Protein AF-A0A5J4V4V1-F1 (afdb_monomer_lite)

Structure (mmCIF, N/CA/C/O backbone):
data_AF-A0A5J4V4V1-F1
#
_entry.id   AF-A0A5J4V4V1-F1
#
loop_
_atom_site.group_PDB
_atom_site.id
_atom_site.type_symbol
_atom_site.label_atom_id
_atom_site.label_alt_id
_atom_site.label_comp_id
_atom_site.label_asym_id
_atom_site.label_entity_id
_atom_site.label_seq_id
_atom_site.pdbx_PDB_ins_code
_atom_site.Cartn_x
_atom_site.Cartn_y
_atom_site.Cartn_z
_atom_site.occupancy
_atom_site.B_iso_or_equiv
_atom_site.auth_seq_id
_atom_site.auth_comp_id
_atom_site.auth_asym_id
_atom_site.auth_atom_id
_atom_site.pdbx_PDB_model_num
ATOM 1 N N . MET A 1 1 ? -0.866 57.024 70.884 1.00 42.88 1 MET A N 1
ATOM 2 C CA . MET A 1 1 ? -1.379 56.545 69.585 1.00 42.88 1 MET A CA 1
ATOM 3 C C . MET A 1 1 ? -2.823 56.160 69.842 1.00 42.88 1 MET A C 1
ATOM 5 O O . MET A 1 1 ? -3.038 55.296 70.677 1.00 42.88 1 MET A O 1
ATOM 9 N N . SER A 1 2 ? -3.769 56.934 69.317 1.00 44.44 2 SER A N 1
ATOM 10 C CA . SER A 1 2 ? -5.195 56.905 69.673 1.00 44.44 2 SER A CA 1
ATOM 11 C C . SER A 1 2 ? -5.945 55.776 68.961 1.00 44.44 2 SER A C 1
ATOM 13 O O . SER A 1 2 ? -5.773 55.587 67.761 1.00 44.44 2 SER A O 1
ATOM 15 N N . GLU A 1 3 ? -6.781 55.057 69.710 1.00 55.84 3 GLU A N 1
ATOM 16 C CA . GLU A 1 3 ? -7.680 53.978 69.266 1.00 55.84 3 GLU A CA 1
ATOM 17 C C . GLU A 1 3 ? -8.965 54.509 68.598 1.00 55.84 3 GLU A C 1
ATOM 19 O O . GLU A 1 3 ? -10.048 53.977 68.807 1.00 55.84 3 GLU A O 1
ATOM 24 N N . ASP A 1 4 ? -8.855 55.551 67.777 1.00 57.00 4 ASP A N 1
ATOM 25 C CA . ASP A 1 4 ? -9.973 56.104 67.009 1.00 57.00 4 ASP A CA 1
ATOM 26 C C . ASP A 1 4 ? -9.609 56.045 65.521 1.00 57.00 4 ASP A C 1
ATOM 28 O O . ASP A 1 4 ? -8.898 56.922 65.041 1.00 57.00 4 ASP A O 1
ATOM 32 N N . ASP A 1 5 ? -9.996 54.954 64.838 1.00 58.41 5 ASP A N 1
ATOM 33 C CA . ASP A 1 5 ? -10.425 54.926 63.416 1.00 58.41 5 ASP A CA 1
ATOM 34 C C . ASP A 1 5 ? -10.528 53.497 62.823 1.00 58.41 5 ASP A C 1
ATOM 36 O O . ASP A 1 5 ? -10.012 53.186 61.749 1.00 58.41 5 ASP A O 1
ATOM 40 N N . MET A 1 6 ? -11.279 52.595 63.467 1.00 61.50 6 MET A N 1
ATOM 41 C CA . MET A 1 6 ? -11.885 51.457 62.752 1.00 61.50 6 MET A CA 1
ATOM 42 C C . MET A 1 6 ? -13.398 51.638 62.687 1.00 61.50 6 MET A C 1
ATOM 44 O O . MET A 1 6 ? -14.163 51.001 63.410 1.00 61.50 6 MET A O 1
ATOM 48 N N . VAL A 1 7 ? -13.844 52.523 61.794 1.00 60.50 7 VAL A N 1
ATOM 49 C CA . VAL A 1 7 ? -15.266 52.670 61.462 1.00 60.50 7 VAL A CA 1
ATOM 50 C C . VAL A 1 7 ? -15.720 51.423 60.701 1.00 60.50 7 VAL A C 1
ATOM 52 O O . VAL A 1 7 ? -15.661 51.357 59.471 1.00 60.50 7 VAL A O 1
ATOM 55 N N . VAL A 1 8 ? -16.190 50.411 61.431 1.00 65.12 8 VAL A N 1
ATOM 56 C CA . VAL A 1 8 ? -16.920 49.285 60.844 1.00 65.12 8 VAL A CA 1
ATOM 57 C C . VAL A 1 8 ? -18.252 49.827 60.336 1.00 65.12 8 VAL A C 1
ATOM 59 O O . VAL A 1 8 ? -19.165 50.142 61.100 1.00 65.12 8 VAL A O 1
ATOM 62 N N . ARG A 1 9 ? -18.360 49.986 59.016 1.00 64.75 9 ARG A N 1
ATOM 63 C CA . ARG A 1 9 ? -19.602 50.409 58.364 1.00 64.75 9 ARG A CA 1
ATOM 64 C C . ARG A 1 9 ? -20.604 49.256 58.420 1.00 64.75 9 ARG A C 1
ATOM 66 O O . ARG A 1 9 ? -20.666 48.441 57.505 1.00 64.75 9 ARG A O 1
ATOM 73 N N . ASN A 1 10 ? -21.399 49.197 59.486 1.00 71.62 10 ASN A N 1
ATOM 74 C CA . ASN A 1 10 ? -22.541 48.289 59.589 1.00 71.62 10 ASN A CA 1
ATOM 75 C C . ASN A 1 10 ? -23.644 48.729 58.616 1.00 71.62 10 ASN A C 1
ATOM 77 O O . ASN A 1 10 ? -24.539 49.505 58.955 1.00 71.62 10 ASN A O 1
ATOM 81 N N . ILE A 1 11 ? -23.561 48.248 57.378 1.00 71.38 11 ILE A N 1
ATOM 82 C CA . ILE A 1 11 ? -24.596 48.450 56.366 1.00 71.38 11 ILE A CA 1
ATOM 83 C C . ILE A 1 11 ? -25.766 47.522 56.707 1.00 71.38 11 ILE A C 1
ATOM 85 O O . ILE A 1 11 ? -25.590 46.317 56.884 1.00 71.38 11 ILE A O 1
ATOM 89 N N . LYS A 1 12 ? -26.974 48.085 56.822 1.00 76.94 12 LYS A N 1
ATOM 90 C CA . LYS A 1 12 ? -28.189 47.300 57.075 1.00 76.94 12 LYS A CA 1
ATOM 91 C C . LYS A 1 12 ? -28.444 46.337 55.904 1.00 76.94 12 LYS A C 1
ATOM 93 O O . LYS A 1 12 ? -28.254 46.744 54.756 1.00 76.94 12 LYS A O 1
ATOM 98 N N . PRO A 1 13 ? -28.902 45.096 56.158 1.00 76.69 13 PRO A N 1
ATOM 99 C CA . PRO A 1 13 ? -29.228 44.163 55.089 1.00 76.69 13 PRO A CA 1
ATOM 100 C C . PRO A 1 13 ? -30.313 44.764 54.193 1.00 76.69 13 PRO A C 1
ATOM 102 O O . PRO A 1 13 ? -31.353 45.225 54.666 1.00 76.69 13 PRO A O 1
ATOM 105 N N . VAL A 1 14 ? -30.046 44.782 52.889 1.00 76.12 14 VAL A N 1
ATOM 106 C CA . VAL A 1 14 ? -30.963 45.348 51.900 1.00 76.12 14 VAL A CA 1
ATOM 107 C C . VAL A 1 14 ? -32.066 44.324 51.607 1.00 76.12 14 VAL A C 1
ATOM 109 O O . VAL A 1 14 ? -31.736 43.191 51.240 1.00 76.12 14 VAL A O 1
ATOM 112 N N . PRO A 1 15 ? -33.357 44.682 51.742 1.00 79.00 15 PRO A N 1
ATOM 113 C CA . PRO A 1 15 ? -34.462 43.776 51.443 1.00 79.00 15 PRO A CA 1
ATOM 114 C C . PRO A 1 15 ? -34.505 43.412 49.951 1.00 79.00 15 PRO A C 1
ATOM 116 O O . PRO A 1 15 ? -34.091 44.189 49.088 1.00 79.00 15 PRO A O 1
ATOM 119 N N . ARG A 1 16 ? -35.029 42.219 49.643 1.00 68.25 16 ARG A N 1
ATOM 120 C CA . ARG A 1 16 ? -35.009 41.616 48.296 1.00 68.25 16 ARG A CA 1
ATOM 121 C C . ARG A 1 16 ? -35.649 42.501 47.220 1.00 68.25 16 ARG A C 1
ATOM 123 O O . ARG A 1 16 ? -35.157 42.538 46.096 1.00 68.25 16 ARG A O 1
ATOM 130 N N . ASP A 1 17 ? -36.695 43.241 47.571 1.00 75.75 17 ASP A N 1
ATOM 131 C CA . ASP A 1 17 ? -37.392 44.130 46.635 1.00 75.75 17 ASP A CA 1
ATOM 132 C C . ASP A 1 17 ? -36.498 45.287 46.173 1.00 75.75 17 ASP A C 1
ATOM 134 O O . ASP A 1 17 ? -36.503 45.650 44.999 1.00 75.75 17 ASP A O 1
ATOM 138 N N . VAL A 1 18 ? -35.649 45.799 47.069 1.00 75.88 18 VAL A N 1
ATOM 139 C CA . VAL A 1 18 ? -34.688 46.867 46.762 1.00 75.88 18 VAL A CA 1
ATOM 140 C C . VAL A 1 18 ? -33.496 46.312 45.976 1.00 75.88 18 VAL A C 1
ATOM 142 O O . VAL A 1 18 ? -32.998 46.979 45.070 1.00 75.88 18 VAL A O 1
ATOM 145 N N . GLN A 1 19 ? -33.082 45.064 46.227 1.00 68.31 19 GLN A N 1
ATOM 146 C CA . GLN A 1 19 ? -32.004 44.414 45.465 1.00 68.31 19 GLN A CA 1
ATOM 147 C C . GLN A 1 19 ? -32.328 44.271 43.971 1.00 68.31 19 GLN A C 1
ATOM 149 O O . GLN A 1 19 ? -31.433 44.387 43.145 1.00 68.31 19 GLN A O 1
ATOM 154 N N . ARG A 1 20 ? -33.601 44.085 43.598 1.00 70.31 20 ARG A N 1
ATOM 155 C CA . ARG A 1 20 ? -34.020 43.997 42.185 1.00 70.31 20 ARG A CA 1
ATOM 156 C C . ARG A 1 20 ? -33.875 45.311 41.414 1.00 70.31 20 ARG A C 1
ATOM 158 O O . ARG A 1 20 ? -33.906 45.309 40.188 1.00 70.31 20 ARG A O 1
ATOM 165 N N . THR A 1 21 ? -33.724 46.422 42.130 1.00 74.31 21 THR A N 1
ATOM 166 C CA . THR A 1 21 ? -33.546 47.762 41.553 1.00 74.31 21 THR A CA 1
ATOM 167 C C . THR A 1 21 ? -32.082 48.193 41.488 1.00 74.31 21 THR A C 1
ATOM 169 O O . THR A 1 21 ? -31.781 49.258 40.951 1.00 74.31 21 THR A O 1
ATOM 172 N N . THR A 1 22 ? -31.156 47.387 42.022 1.00 79.31 22 THR A N 1
ATOM 173 C CA . THR A 1 22 ? -29.730 47.713 41.980 1.00 79.31 22 THR A CA 1
ATOM 174 C C . THR A 1 22 ? -29.185 47.554 40.568 1.00 79.31 22 THR A C 1
ATOM 176 O O . THR A 1 22 ? -29.621 46.706 39.782 1.00 79.31 22 THR A O 1
ATOM 179 N N . LYS A 1 23 ? -28.185 48.379 40.254 1.00 80.56 23 LYS A N 1
ATOM 180 C CA . LYS A 1 23 ? -27.478 48.337 38.975 1.00 80.56 23 LYS A CA 1
ATOM 181 C C . LYS A 1 23 ? -26.947 46.927 38.686 1.00 80.56 23 LYS A C 1
ATOM 183 O O . LYS A 1 23 ? -27.196 46.407 37.603 1.00 80.56 23 LYS A O 1
ATOM 188 N N . ASP A 1 24 ? -26.349 46.280 39.682 1.00 77.25 24 ASP A N 1
ATOM 189 C CA . ASP A 1 24 ? -25.778 44.934 39.572 1.00 77.25 24 ASP A CA 1
ATOM 190 C C . ASP A 1 24 ? -26.810 43.884 39.130 1.00 77.25 24 ASP A C 1
ATOM 192 O O . ASP A 1 24 ? -26.536 43.075 38.242 1.00 77.25 24 ASP A O 1
ATOM 196 N N . TYR A 1 25 ? -28.028 43.918 39.687 1.00 78.81 25 TYR A N 1
ATOM 197 C CA . TYR A 1 25 ? -29.096 43.001 39.283 1.00 78.81 25 TYR A CA 1
ATOM 198 C C . TYR A 1 25 ? -29.528 43.239 37.829 1.00 78.81 25 TYR A C 1
ATOM 200 O O . TYR A 1 25 ? -29.683 42.292 37.054 1.00 78.81 25 TYR A O 1
ATOM 208 N N . THR A 1 26 ? -29.665 44.508 37.427 1.00 79.38 26 THR A N 1
ATOM 209 C CA . THR A 1 26 ? -30.024 44.853 36.042 1.00 79.38 26 THR A CA 1
ATOM 210 C C . THR A 1 26 ? -28.931 44.491 35.035 1.00 79.38 26 THR A C 1
ATOM 212 O O . THR A 1 26 ? -29.247 44.077 33.921 1.00 79.38 26 THR A O 1
ATOM 215 N N . GLU A 1 27 ? -27.652 44.600 35.403 1.00 79.06 27 GLU A N 1
ATOM 216 C CA . GLU A 1 27 ? -26.533 44.180 34.554 1.00 79.06 27 GLU A CA 1
ATOM 217 C C . GLU A 1 27 ? -26.472 42.657 34.417 1.00 79.06 27 GLU A C 1
ATOM 219 O O . GLU A 1 27 ? -26.318 42.161 33.301 1.00 79.06 27 GLU A O 1
ATOM 224 N N . LYS A 1 28 ? -26.702 41.908 35.505 1.00 79.00 28 LYS A N 1
ATOM 225 C CA . LYS A 1 28 ? -26.788 40.440 35.470 1.00 79.00 28 LYS A CA 1
ATOM 226 C C . LYS A 1 28 ? -27.924 39.959 34.560 1.00 79.00 28 LYS A C 1
ATOM 228 O O . LYS A 1 28 ? -27.694 39.114 33.702 1.00 79.00 28 LYS A O 1
ATOM 233 N N . SER A 1 29 ? -29.111 40.559 34.669 1.00 76.12 29 SER A N 1
ATOM 234 C CA . SER A 1 29 ? -30.252 40.227 33.804 1.00 76.12 29 SER A CA 1
ATOM 235 C C . SER A 1 29 ? -30.003 40.582 32.326 1.00 76.12 29 SER A C 1
ATOM 237 O O . SER A 1 29 ? -30.380 39.823 31.434 1.00 76.12 29 SER A O 1
ATOM 239 N N . ARG A 1 30 ? -29.305 41.692 32.037 1.00 79.62 30 ARG A N 1
ATOM 240 C CA . ARG A 1 30 ? -28.897 42.048 30.662 1.00 79.62 30 ARG A CA 1
ATOM 241 C C . ARG A 1 30 ? -27.861 41.086 30.082 1.00 79.62 30 ARG A C 1
ATOM 243 O O . ARG A 1 30 ? -27.894 40.829 28.882 1.00 79.62 30 ARG A O 1
ATOM 250 N N . LEU A 1 31 ? -26.945 40.579 30.907 1.00 74.94 31 LEU A N 1
ATOM 251 C CA . LEU A 1 31 ? -25.978 39.559 30.496 1.00 74.94 31 LEU A CA 1
ATOM 252 C C . LEU A 1 31 ? -26.663 38.217 30.206 1.00 74.94 31 LEU A C 1
ATOM 254 O O . LEU A 1 31 ? -26.304 37.576 29.224 1.00 74.94 31 LEU A O 1
ATOM 258 N N . GLU A 1 32 ? -27.667 37.830 31.001 1.00 70.81 32 GLU A N 1
ATOM 259 C CA . GLU A 1 32 ? -28.481 36.625 30.767 1.00 70.81 32 GLU A CA 1
ATOM 260 C C . GLU A 1 32 ? -29.304 36.710 29.471 1.00 70.81 32 GLU A C 1
ATOM 262 O O . GLU A 1 32 ? -29.409 35.729 28.747 1.00 70.81 32 GLU A O 1
ATOM 267 N N . GLY A 1 33 ? -29.854 37.882 29.137 1.00 71.19 33 GLY A N 1
ATOM 268 C CA . GLY A 1 33 ? -30.646 38.087 27.916 1.00 71.19 33 GLY A CA 1
ATOM 269 C C . GLY A 1 33 ? -29.839 38.336 26.635 1.00 71.19 33 GLY A C 1
ATOM 270 O O . GLY A 1 33 ? -30.424 38.684 25.608 1.00 71.19 33 GLY A O 1
ATOM 271 N N . ARG A 1 34 ? -28.504 38.231 26.667 1.00 75.81 34 ARG A N 1
ATOM 272 C CA . ARG A 1 34 ? -27.641 38.574 25.528 1.00 75.81 34 ARG A CA 1
ATOM 273 C C . ARG A 1 34 ? -27.585 37.426 24.512 1.00 75.81 34 ARG A C 1
ATOM 275 O O . ARG A 1 34 ? -26.952 36.409 24.755 1.00 75.81 34 ARG A O 1
ATOM 282 N N . VAL A 1 35 ? -28.185 37.629 23.339 1.00 68.81 35 VAL A N 1
ATOM 283 C CA . VAL A 1 35 ? -28.330 36.598 22.287 1.00 68.81 35 VAL A CA 1
ATOM 284 C C . VAL A 1 35 ? -27.078 36.447 21.396 1.00 68.81 35 VAL A C 1
ATOM 286 O O . VAL A 1 35 ? -26.917 35.447 20.707 1.00 68.81 35 VAL A O 1
ATOM 289 N N . GLU A 1 36 ? -26.154 37.414 21.415 1.00 64.50 36 GLU A N 1
ATOM 290 C CA . GLU A 1 36 ? -25.159 37.599 20.338 1.00 64.50 36 GLU A CA 1
ATOM 291 C C . GLU A 1 36 ? -23.728 37.091 20.636 1.00 64.50 36 GLU A C 1
ATOM 293 O O . GLU A 1 36 ? -22.789 37.462 19.936 1.00 64.50 36 GLU A O 1
ATOM 298 N N . SER A 1 37 ? -23.519 36.239 21.648 1.00 57.94 37 SER A N 1
ATOM 299 C CA . SER A 1 37 ? -22.186 35.692 21.972 1.00 57.94 37 SER A CA 1
ATOM 300 C C . SER A 1 37 ? -22.156 34.162 21.983 1.00 57.94 37 SER A C 1
ATOM 302 O O . SER A 1 37 ? -23.026 33.518 22.556 1.00 57.94 37 SER A O 1
ATOM 304 N N . TYR A 1 38 ? -21.084 33.586 21.425 1.00 55.53 38 TYR A N 1
ATOM 305 C CA . TYR A 1 38 ? -20.842 32.136 21.299 1.00 55.53 38 TYR A CA 1
ATOM 306 C C . TYR A 1 38 ? -20.731 31.388 22.646 1.00 55.53 38 TYR A C 1
ATOM 308 O O . TYR A 1 38 ? -20.816 30.164 22.689 1.00 55.53 38 TYR A O 1
ATOM 316 N N . TYR A 1 39 ? -20.547 32.116 23.753 1.00 57.31 39 TYR A N 1
ATOM 317 C CA . TYR A 1 39 ? -20.444 31.561 25.101 1.00 57.31 39 TYR A CA 1
ATOM 318 C C . TYR A 1 39 ? -21.511 32.171 26.006 1.00 57.31 39 TYR A C 1
ATOM 320 O O . TYR A 1 39 ? -21.354 33.284 26.512 1.00 57.31 39 TYR A O 1
ATOM 328 N N . HIS A 1 40 ? -22.580 31.415 26.239 1.00 59.25 40 HIS A N 1
ATOM 329 C CA . HIS A 1 40 ? -23.486 31.671 27.348 1.00 59.25 40 HIS A CA 1
ATOM 330 C C . HIS A 1 40 ? -22.776 31.189 28.617 1.00 59.25 40 HIS A C 1
ATOM 332 O O . HIS A 1 40 ? -22.625 29.989 28.831 1.00 59.25 40 HIS A O 1
ATOM 338 N N . GLN A 1 41 ? -22.270 32.109 29.437 1.00 58.16 41 GLN A N 1
ATOM 339 C CA . GLN A 1 41 ? -21.822 31.752 30.783 1.00 58.16 41 GLN A CA 1
ATOM 340 C C . GLN A 1 41 ? -23.101 31.496 31.588 1.00 58.16 41 GLN A C 1
ATOM 342 O O . GLN A 1 41 ? -23.880 32.444 31.744 1.00 58.16 41 GLN A O 1
ATOM 347 N N . PRO A 1 42 ? -23.398 30.264 32.044 1.00 58.91 42 PRO A N 1
ATOM 348 C CA . PRO A 1 42 ? -24.473 30.093 33.004 1.00 58.91 42 PRO A CA 1
ATOM 349 C C . PRO A 1 42 ? -24.080 30.924 34.221 1.00 58.91 42 PRO A C 1
ATOM 351 O O . PRO A 1 42 ? -22.972 30.784 34.747 1.00 58.91 42 PRO A O 1
ATOM 354 N N . THR A 1 43 ? -24.948 31.848 34.630 1.00 59.78 43 THR A N 1
ATOM 355 C CA . THR A 1 43 ? -24.796 32.509 35.919 1.00 59.78 43 THR A CA 1
ATOM 356 C C . THR A 1 43 ? -24.661 31.391 36.938 1.00 59.78 43 THR A C 1
ATOM 358 O O . THR A 1 43 ? -25.536 30.533 37.002 1.00 59.78 43 THR A O 1
ATOM 361 N N . VAL A 1 44 ? -23.500 31.325 37.609 1.00 57.22 44 VAL A N 1
ATOM 362 C CA . VAL A 1 44 ? -23.138 30.233 38.524 1.00 57.22 44 VAL A CA 1
ATOM 363 C C . VAL A 1 44 ? -24.367 29.937 39.365 1.00 57.22 44 VAL A C 1
ATOM 365 O O . VAL A 1 44 ? -24.815 30.813 40.108 1.00 57.22 44 VAL A O 1
ATOM 368 N N . ALA A 1 45 ? -24.964 28.764 39.132 1.00 55.72 45 ALA A N 1
ATOM 369 C CA . ALA A 1 45 ? -26.159 28.344 39.836 1.00 55.72 45 ALA A CA 1
ATOM 370 C C . ALA A 1 45 ? -25.873 28.505 41.328 1.00 55.72 45 ALA A C 1
ATOM 372 O O . ALA A 1 45 ? -24.774 28.161 41.778 1.00 55.72 45 ALA A O 1
ATOM 373 N N . ASP A 1 46 ? -26.819 29.077 42.069 1.00 57.88 46 ASP A N 1
ATOM 374 C CA . ASP A 1 46 ? -26.741 29.136 43.523 1.00 57.88 46 ASP A CA 1
ATOM 375 C C . ASP A 1 46 ? -26.309 27.751 44.021 1.00 57.88 46 ASP A C 1
ATOM 377 O O . ASP A 1 46 ? -27.044 26.781 43.870 1.00 57.88 46 ASP A O 1
ATOM 381 N N . ILE A 1 47 ? -25.108 27.639 44.601 1.00 60.59 47 ILE A N 1
ATOM 382 C CA . ILE A 1 47 ? -24.550 26.353 45.073 1.00 60.59 47 ILE A CA 1
ATOM 383 C C . ILE A 1 47 ? -25.515 25.687 46.076 1.00 60.59 47 ILE A C 1
ATOM 385 O O . ILE A 1 47 ? -25.509 24.475 46.272 1.00 60.59 47 ILE A O 1
ATOM 389 N N . ILE A 1 48 ? -26.368 26.505 46.694 1.00 63.72 48 ILE A N 1
ATOM 390 C CA . ILE A 1 48 ? -27.376 26.136 47.679 1.00 63.72 48 ILE A CA 1
ATOM 391 C C . ILE A 1 48 ? -28.638 25.543 47.028 1.00 63.72 48 ILE A C 1
ATOM 393 O O . ILE A 1 48 ? -29.276 24.687 47.637 1.00 63.72 48 ILE A O 1
ATOM 397 N N . THR A 1 49 ? -29.013 25.953 45.811 1.00 64.62 49 THR A N 1
ATOM 398 C CA . THR A 1 49 ? -30.195 25.416 45.118 1.00 64.62 49 THR A CA 1
ATOM 399 C C . THR A 1 49 ? -29.780 24.721 43.826 1.00 64.62 49 THR A C 1
ATOM 401 O O . THR A 1 49 ? -29.441 25.406 42.859 1.00 64.62 49 THR A O 1
ATOM 404 N N . PRO A 1 50 ? -29.809 23.374 43.781 1.00 65.25 50 PRO A N 1
ATOM 405 C CA . PRO A 1 50 ? -29.464 22.642 42.573 1.00 65.25 50 PRO A CA 1
ATOM 406 C C . PRO A 1 50 ? -30.383 23.063 41.426 1.00 65.25 50 PRO A C 1
ATOM 408 O O . PRO A 1 50 ? -31.577 23.288 41.627 1.00 65.25 50 PRO A O 1
ATOM 411 N N . ASP A 1 51 ? -29.810 23.163 40.227 1.00 66.12 51 ASP A N 1
ATOM 412 C CA . ASP A 1 51 ? -30.547 23.482 39.006 1.00 66.12 51 ASP A CA 1
ATOM 413 C C . ASP A 1 51 ? -31.771 22.550 38.883 1.00 66.12 51 ASP A C 1
ATOM 415 O O . ASP A 1 51 ? -31.599 21.328 38.925 1.00 66.12 51 ASP A O 1
ATOM 419 N N . PRO A 1 52 ? -33.003 23.075 38.739 1.00 64.19 52 PRO A N 1
ATOM 420 C CA . PRO A 1 52 ? -34.201 22.254 38.550 1.00 64.19 52 PRO A CA 1
ATOM 421 C C . PRO A 1 52 ? -34.132 21.373 37.292 1.00 64.19 52 PRO A C 1
ATOM 423 O O . PRO A 1 52 ? -34.834 20.365 37.199 1.00 64.19 52 PRO A O 1
ATOM 426 N N . SER A 1 53 ? -33.262 21.710 36.336 1.00 65.56 53 SER A N 1
ATOM 427 C CA . SER A 1 53 ? -32.962 20.886 35.159 1.00 65.56 53 SER A CA 1
ATOM 428 C C . SER A 1 53 ? -32.125 19.654 35.511 1.00 65.56 53 SER A C 1
ATOM 430 O O . SER A 1 53 ? -32.150 18.651 34.790 1.00 65.56 53 SER A O 1
ATOM 432 N N . ASN A 1 54 ? -31.407 19.692 36.637 1.00 65.69 54 ASN A N 1
ATOM 433 C CA . ASN A 1 54 ? -30.635 18.579 37.159 1.00 65.69 54 ASN A CA 1
ATOM 434 C C . ASN A 1 54 ? -31.566 17.596 37.882 1.00 65.69 54 ASN A C 1
ATOM 436 O O . ASN A 1 54 ? -31.629 17.517 39.110 1.00 65.69 54 ASN A O 1
ATOM 440 N N . LYS A 1 55 ? -32.303 16.825 37.073 1.00 64.81 55 LYS A N 1
ATOM 4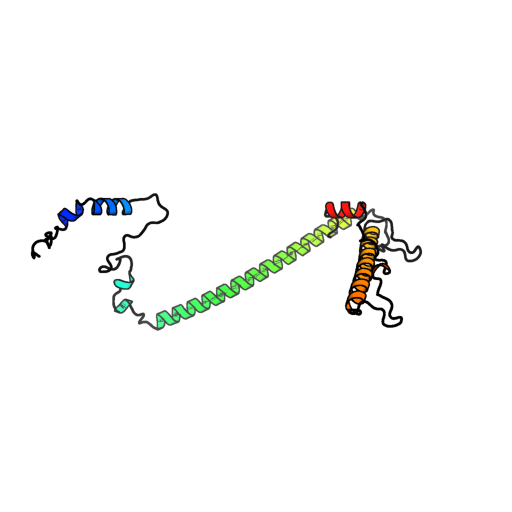41 C CA . LYS A 1 55 ? -33.297 15.828 37.505 1.00 64.81 55 LYS A CA 1
ATOM 442 C C . LYS A 1 55 ? -32.757 14.851 38.551 1.00 64.81 55 LYS A C 1
ATOM 444 O O . LYS A 1 55 ? -33.531 14.341 39.349 1.00 64.81 55 LYS A O 1
ATOM 449 N N . LEU A 1 56 ? -31.441 14.630 38.582 1.00 67.25 56 LEU A N 1
ATOM 450 C CA . LEU A 1 56 ? -30.786 13.732 39.530 1.00 67.25 56 LEU A CA 1
ATOM 451 C C . LEU A 1 56 ? -30.950 14.169 40.994 1.00 67.25 56 LEU A C 1
ATOM 453 O O . LEU A 1 56 ? -31.049 13.312 41.866 1.00 67.25 56 LEU A O 1
ATOM 457 N N . ALA A 1 57 ? -31.014 15.477 41.266 1.00 71.75 57 ALA A N 1
ATOM 458 C CA . ALA A 1 57 ? -31.177 16.010 42.621 1.00 71.75 57 ALA A CA 1
ATOM 459 C C . ALA A 1 57 ? -32.627 15.926 43.142 1.00 71.75 57 ALA A C 1
ATOM 461 O O . ALA A 1 57 ? -32.848 16.024 44.347 1.00 71.75 57 ALA A O 1
ATOM 462 N N . PHE A 1 58 ? -33.602 15.733 42.246 1.00 75.12 58 PHE A N 1
ATOM 463 C CA . PHE A 1 58 ? -35.040 15.716 42.550 1.00 75.12 58 PHE A CA 1
ATOM 464 C C . PHE A 1 58 ? -35.692 14.337 42.345 1.00 75.12 58 PHE A C 1
ATOM 466 O O . PHE A 1 58 ? -36.917 14.219 42.415 1.00 75.12 58 PHE A O 1
ATOM 473 N N . LEU A 1 59 ? -34.899 13.291 42.087 1.00 79.12 59 LEU A N 1
ATOM 474 C CA . LEU A 1 59 ? -35.392 11.915 41.997 1.00 79.12 59 LEU A CA 1
ATOM 475 C C . LEU A 1 59 ? -35.900 11.439 43.359 1.00 79.12 59 LEU A C 1
ATOM 477 O O . LEU A 1 59 ? -35.280 11.677 44.396 1.00 79.12 59 LEU A O 1
ATOM 481 N N . LYS A 1 60 ? -37.017 10.710 43.353 1.00 82.06 60 LYS A N 1
ATOM 482 C CA . LYS A 1 60 ? -37.483 10.009 44.553 1.00 82.06 60 LYS A CA 1
ATOM 483 C C . LYS A 1 60 ? -36.514 8.879 44.894 1.00 82.06 60 LYS A C 1
ATOM 485 O O . LYS A 1 60 ? -35.947 8.256 44.002 1.00 82.06 60 LYS A O 1
ATOM 490 N N . GLU A 1 61 ? -36.395 8.542 46.176 1.00 77.81 61 GLU A N 1
ATOM 491 C CA . GLU A 1 61 ? -35.505 7.461 46.635 1.00 77.81 61 GLU A CA 1
ATOM 492 C C . GLU A 1 61 ? -35.813 6.111 45.950 1.00 77.81 61 GLU A C 1
ATOM 494 O O . GLU A 1 61 ? -34.904 5.350 45.637 1.00 77.81 61 GLU A O 1
ATOM 499 N N . SER A 1 62 ? -37.081 5.851 45.609 1.00 80.31 62 SER A N 1
ATOM 500 C CA . SER A 1 62 ? -37.511 4.662 44.853 1.00 80.31 62 SER A CA 1
ATOM 501 C C . SER A 1 62 ? -37.078 4.647 43.383 1.00 80.31 62 SER A C 1
ATOM 503 O O . SER A 1 62 ? -37.037 3.589 42.770 1.00 80.31 62 SER A O 1
ATOM 505 N N . GLU A 1 63 ? -36.813 5.816 42.802 1.00 78.25 63 GLU A N 1
ATOM 506 C CA . GLU A 1 63 ? -36.377 5.986 41.408 1.00 78.25 63 GLU A CA 1
ATOM 507 C C . GLU A 1 63 ? -34.852 6.120 41.313 1.00 78.25 63 GLU A C 1
ATOM 509 O O . GLU A 1 63 ? -34.273 6.004 40.234 1.00 78.25 63 GLU A O 1
ATOM 514 N N . ARG A 1 64 ? -34.196 6.355 42.454 1.00 76.50 64 ARG A N 1
ATOM 515 C CA . ARG A 1 64 ? -32.747 6.497 42.576 1.00 76.50 64 ARG A CA 1
ATOM 516 C C . ARG A 1 64 ? -32.012 5.187 42.312 1.00 76.50 64 ARG A C 1
ATOM 518 O O . ARG A 1 64 ? -30.911 5.204 41.765 1.00 76.50 64 ARG A O 1
ATOM 525 N N . PHE A 1 65 ? -32.631 4.067 42.679 1.00 78.56 65 PHE A N 1
ATOM 526 C CA . PHE A 1 65 ? -32.099 2.728 42.463 1.00 78.56 65 PHE A CA 1
ATOM 527 C C . PHE A 1 65 ? -33.050 1.925 41.586 1.00 78.56 65 PHE A C 1
ATOM 529 O O . PHE A 1 65 ? -34.250 1.855 41.844 1.00 78.56 65 PHE A O 1
ATOM 536 N N . ARG A 1 66 ? -32.504 1.272 40.560 1.00 71.81 66 ARG A N 1
ATOM 537 C CA . ARG A 1 66 ? -33.247 0.269 39.803 1.00 71.81 66 ARG A CA 1
ATOM 538 C C . ARG A 1 66 ? -33.390 -0.972 40.677 1.00 71.81 66 ARG A C 1
ATOM 540 O O . ARG A 1 66 ? -32.427 -1.681 40.935 1.00 71.81 66 ARG A O 1
ATOM 547 N N . THR A 1 67 ? -34.595 -1.193 41.181 1.00 81.44 67 THR A N 1
ATOM 548 C CA . THR A 1 67 ? -34.911 -2.325 42.063 1.00 81.44 67 THR A CA 1
ATOM 549 C C . THR A 1 67 ? -35.365 -3.564 41.290 1.00 81.44 67 THR A C 1
ATOM 551 O O . THR A 1 67 ? -35.304 -4.671 41.820 1.00 81.44 67 THR A O 1
ATOM 554 N N . ASP A 1 68 ? -35.782 -3.402 40.029 1.00 86.31 68 ASP A N 1
ATOM 555 C CA . ASP A 1 68 ? -36.214 -4.503 39.170 1.00 86.31 68 ASP A CA 1
ATOM 556 C C . ASP A 1 68 ? -35.039 -5.119 38.396 1.00 86.31 68 ASP A C 1
ATOM 558 O O . ASP A 1 68 ? -34.678 -4.681 37.299 1.00 86.31 68 ASP A O 1
ATOM 562 N N . PHE A 1 69 ? -34.482 -6.193 38.952 1.00 87.62 69 PHE A N 1
ATOM 563 C CA . PHE A 1 69 ? -33.420 -6.983 38.327 1.00 87.62 69 PHE A CA 1
ATOM 564 C C . PHE A 1 69 ? -33.818 -7.554 36.953 1.00 87.62 69 PHE A C 1
ATOM 566 O O . PHE A 1 69 ? -32.974 -7.682 36.062 1.00 87.62 69 PHE A O 1
ATOM 573 N N . ALA A 1 70 ? -35.098 -7.884 36.742 1.00 90.81 70 ALA A N 1
ATOM 574 C CA . ALA A 1 70 ? -35.553 -8.453 35.476 1.00 90.81 70 ALA A CA 1
ATOM 575 C C . ALA A 1 70 ? -35.487 -7.422 34.340 1.00 90.81 70 ALA A C 1
ATOM 577 O O . ALA A 1 70 ? -35.128 -7.767 33.208 1.00 90.81 70 ALA A O 1
ATOM 578 N N . SER A 1 71 ? -35.784 -6.155 34.646 1.00 88.62 71 SER A N 1
ATOM 579 C CA . SER A 1 71 ? -35.680 -5.050 33.690 1.00 88.62 71 SER A CA 1
ATOM 580 C C . SER A 1 71 ? -34.235 -4.824 33.233 1.00 88.62 71 SER A C 1
ATOM 582 O O . SER A 1 71 ? -33.977 -4.749 32.030 1.00 88.62 71 SER A O 1
ATOM 584 N N . GLU A 1 72 ? -33.280 -4.829 34.168 1.00 89.56 72 GLU A N 1
ATOM 585 C CA . GLU A 1 72 ? -31.859 -4.663 33.859 1.00 89.56 72 GLU A CA 1
ATOM 586 C C . GLU A 1 72 ? -31.317 -5.836 33.048 1.00 89.56 72 GLU A C 1
ATOM 588 O O . GLU A 1 72 ? -30.632 -5.636 32.045 1.00 89.56 72 GLU A O 1
ATOM 593 N N . TYR A 1 73 ? -31.664 -7.067 33.430 1.00 93.19 73 TYR A N 1
ATOM 594 C CA . TYR A 1 73 ? -31.239 -8.253 32.693 1.00 93.19 73 TYR A CA 1
ATOM 595 C C . TYR A 1 73 ? -31.759 -8.240 31.248 1.00 93.19 73 TYR A C 1
ATOM 597 O O . TYR A 1 73 ? -31.029 -8.565 30.306 1.00 93.19 73 TYR A O 1
ATOM 605 N N . LYS A 1 74 ? -33.016 -7.822 31.048 1.00 95.44 74 LYS A N 1
ATOM 606 C CA . LYS A 1 74 ? -33.607 -7.674 29.714 1.00 95.44 74 LYS A CA 1
ATOM 607 C C . LYS A 1 74 ? -32.876 -6.616 28.889 1.00 95.44 74 LYS A C 1
ATOM 609 O O . LYS A 1 74 ? -32.569 -6.885 27.727 1.00 95.44 74 LYS A O 1
ATOM 614 N N . GLU A 1 75 ? -32.583 -5.456 29.471 1.00 94.56 75 GLU A N 1
ATOM 615 C CA . GLU A 1 75 ? -31.848 -4.377 28.802 1.00 94.56 75 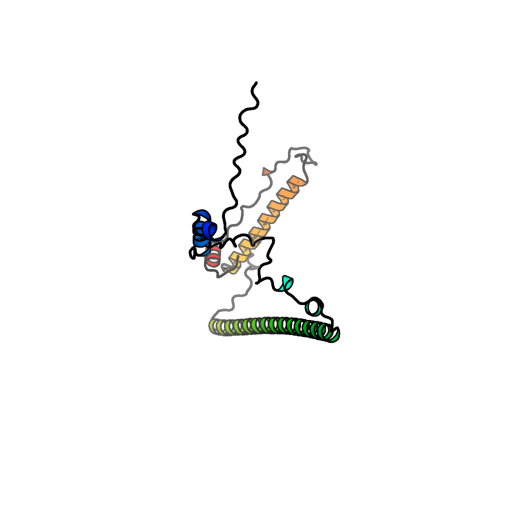GLU A CA 1
ATOM 616 C C . GLU A 1 75 ? -30.435 -4.828 28.418 1.00 94.56 75 GLU A C 1
ATOM 618 O O . GLU A 1 75 ? -30.031 -4.682 27.267 1.00 94.56 75 GLU A O 1
ATOM 623 N N . GLN A 1 76 ? -29.718 -5.499 29.324 1.00 95.12 76 GLN A N 1
ATOM 624 C CA . GLN A 1 76 ? -28.405 -6.075 29.028 1.00 95.12 76 GLN A CA 1
ATOM 625 C C . GLN A 1 76 ? -28.466 -7.064 27.858 1.00 95.12 76 GLN A C 1
ATOM 627 O O . GLN A 1 76 ? -27.640 -7.004 26.946 1.00 95.12 76 GLN A O 1
ATOM 632 N N . LYS A 1 77 ? -29.466 -7.955 27.834 1.00 97.06 77 LYS A N 1
ATOM 633 C CA . LYS A 1 77 ? -29.665 -8.908 26.730 1.00 97.06 77 LYS A CA 1
ATOM 634 C C . LYS A 1 77 ? -30.068 -8.244 25.419 1.00 97.06 77 LYS A C 1
ATOM 636 O O . LYS A 1 77 ? -29.776 -8.781 24.350 1.00 97.06 77 LYS A O 1
ATOM 641 N N . GLN A 1 78 ? -30.770 -7.120 25.479 1.00 96.81 78 GLN A N 1
ATOM 642 C CA . GLN A 1 78 ? -31.121 -6.340 24.301 1.00 96.81 78 GLN A CA 1
ATOM 643 C C . GLN A 1 78 ? -29.892 -5.620 23.742 1.00 96.81 78 GLN A C 1
ATOM 645 O O . GLN A 1 78 ? -29.635 -5.729 22.548 1.00 96.81 78 GLN A O 1
ATOM 650 N N . ASN A 1 79 ? -29.083 -5.003 24.603 1.00 96.50 79 ASN A N 1
ATOM 651 C CA . ASN A 1 79 ? -27.840 -4.337 24.217 1.00 96.50 79 ASN A CA 1
ATOM 652 C C . ASN A 1 79 ? -26.835 -5.329 23.610 1.00 96.50 79 ASN A C 1
ATOM 654 O O . ASN A 1 79 ? -26.237 -5.041 22.579 1.00 96.50 79 ASN A O 1
ATOM 658 N N . GLN A 1 80 ? -26.709 -6.532 24.188 1.00 97.12 80 GLN A N 1
ATOM 659 C CA . GLN A 1 80 ? -25.886 -7.609 23.618 1.00 97.12 80 GLN A CA 1
ATOM 660 C C . GLN A 1 80 ? -26.342 -7.986 22.203 1.00 97.12 80 GLN A C 1
ATOM 662 O O . GLN A 1 80 ? -25.524 -8.048 21.290 1.00 97.12 80 GLN A O 1
ATOM 667 N N . ARG A 1 81 ? -27.652 -8.183 21.996 1.00 97.31 81 ARG A N 1
ATOM 668 C CA . ARG A 1 81 ? -28.202 -8.501 20.668 1.00 97.31 81 ARG A CA 1
ATOM 669 C C . ARG A 1 81 ? -27.989 -7.377 19.659 1.00 97.31 81 ARG A C 1
ATOM 671 O O . ARG A 1 81 ? -27.595 -7.656 18.533 1.00 97.31 81 ARG A O 1
ATOM 678 N N . GLN A 1 82 ? -28.209 -6.129 20.062 1.00 97.06 82 GLN A N 1
ATOM 679 C CA . GLN A 1 82 ? -27.998 -4.971 19.192 1.00 97.06 82 GLN A CA 1
ATOM 680 C C . GLN A 1 82 ? -26.534 -4.837 18.772 1.00 97.06 82 GLN A C 1
ATOM 682 O O . GLN A 1 82 ? -26.258 -4.565 17.606 1.00 97.06 82 GLN A O 1
ATOM 687 N N . GLU A 1 83 ? -25.593 -5.074 19.687 1.00 97.31 83 GLU A N 1
ATOM 688 C CA . GLU A 1 83 ? -24.170 -5.040 19.354 1.00 97.31 83 GLU A CA 1
ATOM 689 C C . GLU A 1 83 ? -23.791 -6.173 18.391 1.00 97.31 83 GLU A C 1
ATOM 691 O O . GLU A 1 83 ? -23.101 -5.947 17.397 1.00 97.31 83 GLU A O 1
ATOM 696 N N . GLU A 1 84 ? -24.299 -7.387 18.615 1.00 97.38 84 GLU A N 1
ATOM 697 C CA . GLU A 1 84 ? -24.097 -8.502 17.686 1.00 97.38 84 GLU A CA 1
ATOM 698 C C . GLU A 1 84 ? -24.669 -8.212 16.290 1.00 97.38 84 GLU A C 1
ATOM 700 O O . GLU A 1 84 ? -24.011 -8.491 15.283 1.00 97.38 84 GLU A O 1
ATOM 705 N N . GLU A 1 85 ? -25.875 -7.645 16.210 1.00 97.44 85 GLU A N 1
ATOM 706 C CA . GLU A 1 85 ? -26.515 -7.248 14.952 1.00 97.44 85 GLU A CA 1
ATOM 707 C C . GLU A 1 85 ? -25.710 -6.166 14.231 1.00 97.44 85 GLU A C 1
ATOM 709 O O . GLU A 1 85 ? -25.418 -6.309 13.041 1.00 97.44 85 GLU A O 1
ATOM 714 N N . ARG A 1 86 ? -25.262 -5.138 14.956 1.00 96.94 86 ARG A N 1
ATOM 715 C CA . ARG A 1 86 ? -24.404 -4.072 14.430 1.00 96.94 86 ARG A CA 1
ATOM 716 C C . ARG A 1 86 ? -23.100 -4.635 13.866 1.00 96.94 86 ARG A C 1
ATOM 718 O O . ARG A 1 86 ? -22.704 -4.288 12.753 1.00 96.94 86 ARG A O 1
ATOM 725 N N . ILE A 1 87 ? -22.439 -5.544 14.585 1.00 97.56 87 ILE A N 1
ATOM 726 C CA . ILE A 1 87 ? -21.210 -6.195 14.107 1.00 97.56 87 ILE A CA 1
ATOM 727 C C . ILE A 1 87 ? -21.481 -7.009 12.834 1.00 97.56 87 ILE A C 1
ATOM 729 O O . ILE A 1 87 ? -20.664 -6.986 11.907 1.00 97.56 87 ILE A O 1
ATOM 733 N N . ARG A 1 88 ? -22.605 -7.735 12.762 1.00 97.50 88 ARG A N 1
ATOM 734 C CA . ARG A 1 88 ? -22.988 -8.495 11.559 1.00 97.50 88 ARG A CA 1
ATOM 735 C C . ARG A 1 88 ? -23.242 -7.575 10.366 1.00 97.50 88 ARG A C 1
ATOM 737 O O . ARG A 1 88 ? -22.726 -7.865 9.290 1.00 97.50 88 ARG A O 1
ATOM 744 N N . GLN A 1 89 ? -23.960 -6.470 10.561 1.00 96.81 89 GLN A N 1
ATOM 745 C CA . GLN A 1 89 ? -24.230 -5.481 9.512 1.00 96.81 89 GLN A CA 1
ATOM 746 C C . GLN A 1 89 ? -22.932 -4.889 8.958 1.00 96.81 89 GLN A C 1
ATOM 748 O O . GLN A 1 89 ? -22.696 -4.967 7.757 1.00 96.81 89 GLN A O 1
ATOM 753 N N . ILE A 1 90 ? -22.020 -4.446 9.829 1.00 97.75 90 ILE A N 1
ATOM 754 C CA . ILE A 1 90 ? -20.715 -3.906 9.414 1.00 97.75 90 ILE A CA 1
ATOM 755 C C . ILE A 1 90 ? -19.912 -4.935 8.602 1.00 97.75 90 ILE A C 1
ATOM 757 O O . ILE A 1 90 ? -19.232 -4.589 7.634 1.00 97.75 90 ILE A O 1
ATOM 761 N N . LYS A 1 91 ? -19.944 -6.217 8.990 1.00 97.44 91 LYS A N 1
ATOM 762 C CA . LYS A 1 91 ? -19.251 -7.279 8.242 1.00 97.44 91 LYS A CA 1
ATOM 763 C C . LYS A 1 91 ? -19.860 -7.489 6.856 1.00 97.44 91 LYS A C 1
ATOM 765 O O . LYS A 1 91 ? -19.099 -7.654 5.903 1.00 97.44 91 LYS A O 1
ATOM 770 N N . LEU A 1 92 ? -21.188 -7.476 6.766 1.00 97.81 92 LEU A N 1
ATOM 771 C CA . LEU A 1 92 ? -21.928 -7.639 5.519 1.00 97.81 92 LEU A CA 1
ATOM 772 C C . LEU A 1 92 ? -21.658 -6.472 4.561 1.00 97.81 92 LEU A C 1
ATOM 774 O O . LEU A 1 92 ? -21.263 -6.708 3.425 1.00 97.81 92 LEU A O 1
ATOM 778 N N . GLU A 1 93 ? -21.761 -5.231 5.038 1.00 97.31 93 GLU A N 1
ATOM 779 C CA . GLU A 1 93 ? -21.455 -4.023 4.258 1.00 97.31 93 GLU A CA 1
ATOM 780 C C . GLU A 1 93 ? -20.030 -4.071 3.701 1.00 97.31 93 GLU A C 1
ATOM 782 O O . GLU A 1 93 ? -19.817 -3.953 2.499 1.00 97.31 93 GLU A O 1
ATOM 787 N N . ARG A 1 94 ? -19.041 -4.393 4.545 1.00 96.31 94 ARG A N 1
ATOM 788 C CA . ARG A 1 94 ? -17.644 -4.541 4.103 1.00 96.31 94 ARG A CA 1
ATOM 789 C C . ARG A 1 94 ? -17.443 -5.654 3.082 1.00 96.31 94 ARG A C 1
ATOM 791 O O . ARG A 1 94 ? -16.449 -5.637 2.356 1.00 96.31 94 ARG A O 1
ATOM 798 N N . GLN A 1 95 ? -18.261 -6.701 3.108 1.00 96.94 95 GLN A N 1
ATOM 799 C CA . GLN A 1 95 ? -18.190 -7.774 2.121 1.00 96.94 95 GLN A CA 1
ATOM 800 C C . GLN A 1 95 ? -18.777 -7.306 0.790 1.00 96.94 95 GLN A C 1
ATOM 802 O O . GLN A 1 95 ? -18.100 -7.439 -0.225 1.00 96.94 95 GLN A O 1
ATOM 807 N N . ILE A 1 96 ? -19.959 -6.689 0.825 1.00 97.81 96 ILE A N 1
ATOM 808 C CA . ILE A 1 96 ? -20.628 -6.112 -0.345 1.00 97.81 96 ILE A CA 1
ATOM 809 C C . ILE A 1 96 ? -19.726 -5.071 -1.015 1.00 97.81 96 ILE A C 1
ATOM 811 O O . ILE A 1 96 ? -19.504 -5.141 -2.217 1.00 97.81 96 ILE A O 1
ATOM 815 N N . ASP A 1 97 ? -19.108 -4.174 -0.247 1.00 97.69 97 ASP A N 1
ATOM 816 C CA . ASP A 1 97 ? -18.196 -3.158 -0.783 1.00 97.69 97 ASP A CA 1
ATOM 817 C C . ASP A 1 97 ? -16.978 -3.765 -1.488 1.00 97.69 97 ASP A C 1
ATOM 819 O O . ASP A 1 97 ? -16.509 -3.249 -2.502 1.00 97.69 97 ASP A O 1
ATOM 823 N N . ARG A 1 98 ? -16.426 -4.853 -0.939 1.00 96.56 98 ARG A N 1
ATOM 824 C CA . ARG A 1 98 ? -15.287 -5.557 -1.546 1.00 96.56 98 ARG A CA 1
ATOM 825 C C . ARG A 1 98 ? -15.693 -6.255 -2.834 1.00 96.56 98 ARG A C 1
ATOM 827 O O . ARG A 1 98 ? -14.937 -6.214 -3.800 1.00 96.56 98 ARG A O 1
ATOM 834 N N . GLU A 1 99 ? -16.860 -6.881 -2.836 1.00 96.75 99 GLU A N 1
ATOM 835 C CA . GLU A 1 99 ? -17.396 -7.572 -3.999 1.00 96.75 99 GLU A CA 1
ATOM 836 C C . GLU A 1 99 ? -17.760 -6.588 -5.116 1.00 96.75 99 GLU A C 1
ATOM 838 O O . GLU A 1 99 ? -17.324 -6.775 -6.247 1.00 96.75 99 GLU A O 1
ATOM 843 N N . ASN A 1 100 ? -18.434 -5.481 -4.797 1.00 97.12 100 ASN A N 1
ATOM 844 C CA . ASN A 1 100 ? -18.746 -4.422 -5.758 1.00 97.12 100 ASN A CA 1
ATOM 845 C C . ASN A 1 100 ? -17.476 -3.853 -6.398 1.00 97.12 100 ASN A C 1
ATOM 847 O O . ASN A 1 100 ? -17.387 -3.791 -7.620 1.00 97.12 100 ASN A O 1
ATOM 851 N N . LYS A 1 101 ? -16.451 -3.532 -5.596 1.00 97.12 101 LYS A N 1
ATOM 852 C CA . LYS A 1 101 ? -15.150 -3.077 -6.119 1.00 97.12 101 LYS A CA 1
ATOM 853 C C . LYS A 1 101 ? -14.494 -4.111 -7.026 1.00 97.12 101 LYS A C 1
ATOM 855 O O . LYS A 1 101 ? -13.924 -3.760 -8.053 1.00 97.12 101 LYS A O 1
ATOM 860 N N . HIS A 1 102 ? -14.565 -5.387 -6.653 1.00 96.62 102 HIS A N 1
ATOM 861 C CA . HIS A 1 102 ? -14.031 -6.457 -7.483 1.00 96.62 102 HIS A CA 1
ATOM 862 C C . HIS A 1 102 ? -14.753 -6.534 -8.834 1.00 96.62 102 HIS A C 1
ATOM 864 O O . HIS A 1 102 ? -14.095 -6.597 -9.870 1.00 96.62 102 HIS A O 1
ATOM 870 N N . TRP A 1 103 ? -16.085 -6.479 -8.836 1.00 96.25 103 TRP A N 1
ATOM 871 C CA . TRP A 1 103 ? -16.877 -6.496 -10.064 1.00 96.25 103 TRP A CA 1
ATOM 872 C C . TRP A 1 103 ? -16.644 -5.258 -10.930 1.00 96.25 103 TRP A C 1
ATOM 874 O O . TRP A 1 103 ? -16.502 -5.390 -12.144 1.00 96.25 103 TRP A O 1
ATOM 884 N N . GLU A 1 104 ? -16.522 -4.074 -10.328 1.00 97.00 104 GLU A N 1
ATOM 885 C CA . GLU A 1 104 ? -16.142 -2.845 -11.031 1.00 97.00 104 GLU A CA 1
ATOM 886 C C . GLU A 1 104 ? -14.774 -2.985 -11.713 1.00 97.00 104 GLU A C 1
ATOM 888 O O . GLU A 1 104 ? -14.635 -2.659 -12.893 1.00 97.00 104 GLU A O 1
ATOM 893 N N . ASP A 1 105 ? -13.774 -3.524 -11.011 1.00 95.75 105 ASP A N 1
ATOM 894 C CA . ASP A 1 105 ? -12.442 -3.767 -11.568 1.00 95.75 105 ASP A CA 1
ATOM 895 C C . ASP A 1 105 ? -12.477 -4.769 -12.730 1.00 95.75 105 ASP A C 1
ATOM 897 O O . ASP A 1 105 ? -11.793 -4.576 -13.740 1.00 95.75 105 ASP A O 1
ATOM 901 N N . VAL A 1 106 ? -13.262 -5.843 -12.602 1.00 95.25 106 VAL A N 1
ATOM 902 C CA . VAL A 1 106 ? -13.437 -6.854 -13.655 1.00 95.25 106 VAL A CA 1
ATOM 903 C C . VAL A 1 106 ? -14.079 -6.233 -14.894 1.00 95.25 106 VAL A C 1
ATOM 905 O O . VAL A 1 106 ? -13.540 -6.387 -15.991 1.00 95.25 106 VAL A O 1
ATOM 908 N N . LEU A 1 107 ? -15.163 -5.470 -14.727 1.00 95.50 107 LEU A N 1
ATOM 909 C CA . LEU A 1 107 ? -15.843 -4.783 -15.828 1.00 95.50 107 LEU A CA 1
ATOM 910 C C . LEU A 1 107 ? -14.913 -3.784 -16.523 1.00 95.50 107 LEU A C 1
ATOM 912 O O . LEU A 1 107 ? -14.808 -3.775 -17.747 1.00 95.50 107 LEU A O 1
ATOM 916 N N . GLN A 1 108 ? -14.155 -2.996 -15.757 1.00 94.19 108 GLN A N 1
ATOM 917 C CA . GLN A 1 108 ? -13.191 -2.056 -16.328 1.00 94.19 108 GLN A CA 1
ATOM 918 C C . GLN A 1 108 ? -12.067 -2.749 -17.104 1.00 94.19 108 GLN A C 1
ATOM 920 O O . GLN A 1 108 ? -11.580 -2.200 -18.096 1.00 94.19 108 GLN A O 1
ATOM 925 N N . ARG A 1 109 ? -11.599 -3.916 -16.647 1.00 90.94 109 ARG A N 1
ATOM 926 C CA . ARG A 1 109 ? -10.597 -4.706 -17.379 1.00 90.94 109 ARG A CA 1
ATOM 927 C C . ARG A 1 109 ? -11.176 -5.237 -18.679 1.00 90.94 109 ARG A C 1
ATOM 929 O O . ARG A 1 109 ? -10.549 -5.045 -19.715 1.00 90.94 109 ARG A O 1
ATOM 936 N N . GLN A 1 110 ? -12.377 -5.802 -18.633 1.00 91.69 110 GLN A N 1
ATOM 937 C CA . GLN A 1 110 ? -13.060 -6.306 -19.818 1.00 91.69 110 GLN A CA 1
ATOM 938 C C . GLN A 1 110 ? -13.279 -5.190 -20.849 1.00 91.69 110 GLN A C 1
ATOM 940 O O . GLN A 1 110 ? -12.917 -5.347 -22.012 1.00 91.69 110 GLN A O 1
ATOM 945 N N . ASP A 1 111 ? -13.753 -4.018 -20.425 1.00 90.38 111 ASP A N 1
ATOM 946 C CA . ASP A 1 111 ? -13.920 -2.856 -21.305 1.00 90.38 111 ASP A CA 1
ATOM 947 C C . ASP A 1 111 ? -12.600 -2.403 -21.941 1.00 90.38 111 ASP A C 1
ATOM 949 O O . ASP A 1 111 ? -12.559 -2.019 -23.114 1.00 90.38 111 ASP A O 1
ATOM 953 N N . LYS A 1 112 ? -11.501 -2.428 -21.177 1.00 86.94 112 LYS A N 1
ATOM 954 C CA . LYS A 1 112 ? -10.164 -2.100 -21.691 1.00 86.94 112 LYS A CA 1
ATOM 955 C C . LYS A 1 112 ? -9.672 -3.141 -22.689 1.00 86.94 112 LYS A C 1
ATOM 957 O O . LYS A 1 112 ? -9.073 -2.748 -23.684 1.00 86.94 112 LYS A O 1
ATOM 962 N N . GLU A 1 113 ? -9.921 -4.422 -22.444 1.00 84.88 113 GLU A N 1
ATOM 963 C CA . GLU A 1 113 ? -9.557 -5.517 -23.348 1.00 84.88 113 GLU A CA 1
ATOM 964 C C . GLU A 1 113 ? -10.346 -5.461 -24.656 1.00 84.88 113 GLU A C 1
ATOM 966 O O . GLU A 1 113 ? -9.762 -5.585 -25.727 1.00 84.88 113 GLU A O 1
ATOM 971 N N . VAL A 1 114 ? -11.651 -5.187 -24.602 1.00 85.50 114 VAL A N 1
ATOM 972 C CA . VAL A 1 114 ? -12.471 -4.999 -25.808 1.00 85.50 114 VAL A CA 1
ATOM 973 C C . VAL A 1 114 ? -11.964 -3.797 -26.609 1.00 85.50 114 VAL A C 1
ATOM 975 O O . VAL A 1 114 ? -11.732 -3.902 -27.815 1.00 85.50 114 VAL A O 1
ATOM 978 N N . LYS A 1 115 ? -11.721 -2.659 -25.944 1.00 81.25 115 LYS A N 1
ATOM 979 C CA . LYS A 1 115 ? -11.174 -1.457 -26.595 1.00 81.25 115 LYS A CA 1
ATOM 980 C C . LYS A 1 115 ? -9.788 -1.709 -27.184 1.00 81.25 115 LYS A C 1
ATOM 982 O O . LYS A 1 115 ? -9.528 -1.288 -28.309 1.00 81.25 115 LYS A O 1
ATOM 987 N N . SER A 1 116 ? -8.904 -2.399 -26.462 1.00 77.62 116 SER A N 1
ATOM 988 C CA . SER A 1 116 ? -7.567 -2.712 -26.962 1.00 77.62 116 SER A CA 1
ATOM 989 C C . SER A 1 116 ? -7.656 -3.658 -28.161 1.00 77.62 116 SER A C 1
ATOM 991 O O . SER A 1 116 ? -7.109 -3.333 -29.215 1.00 77.62 116 SER A O 1
ATOM 993 N N . ALA A 1 117 ? -8.428 -4.742 -28.074 1.00 75.81 117 ALA A N 1
ATOM 994 C CA . ALA A 1 117 ? -8.636 -5.685 -29.168 1.00 75.81 117 ALA A CA 1
ATOM 995 C C . ALA A 1 117 ? -9.141 -4.990 -30.444 1.00 75.81 117 ALA A C 1
ATOM 997 O O . ALA A 1 117 ? -8.592 -5.227 -31.519 1.00 75.81 117 ALA A O 1
ATOM 998 N N . MET A 1 118 ? -10.094 -4.055 -30.331 1.00 72.31 118 MET A N 1
ATOM 999 C CA . MET A 1 118 ? -10.565 -3.260 -31.476 1.00 72.31 118 MET A CA 1
ATOM 1000 C C . MET A 1 118 ? -9.469 -2.364 -32.076 1.00 72.31 118 MET A C 1
ATOM 1002 O O . MET A 1 118 ? -9.412 -2.191 -33.291 1.00 72.31 118 MET A O 1
ATOM 1006 N N . THR A 1 119 ? -8.570 -1.811 -31.257 1.00 65.06 119 THR A N 1
ATOM 1007 C CA . THR A 1 119 ? -7.463 -0.961 -31.740 1.00 65.06 119 THR A CA 1
ATOM 1008 C C . THR A 1 119 ? -6.265 -1.735 -32.302 1.00 65.06 119 THR A C 1
ATOM 1010 O O . THR A 1 119 ? -5.447 -1.155 -33.016 1.00 65.06 119 THR A O 1
ATOM 1013 N N . HIS A 1 120 ? -6.127 -3.027 -31.989 1.00 57.19 120 HIS A N 1
ATOM 1014 C CA . HIS A 1 120 ? -4.945 -3.833 -32.319 1.00 57.19 120 HIS A CA 1
ATOM 1015 C C . HIS A 1 120 ? -5.047 -4.619 -33.637 1.00 57.19 120 HIS A C 1
ATOM 1017 O O . HIS A 1 120 ? -4.060 -5.233 -34.036 1.00 57.19 120 HIS A O 1
ATOM 1023 N N . VAL A 1 121 ? -6.169 -4.539 -34.361 1.00 60.06 121 VAL A N 1
ATOM 1024 C CA . VAL A 1 121 ? -6.410 -5.284 -35.618 1.00 60.06 121 VAL A CA 1
ATOM 1025 C C . VAL A 1 121 ? -5.384 -4.972 -36.732 1.00 60.06 121 VAL A C 1
ATOM 1027 O O . VAL A 1 121 ? -5.252 -5.745 -37.674 1.00 60.06 121 VAL A O 1
ATOM 1030 N N . THR A 1 122 ? -4.602 -3.888 -36.633 1.00 59.91 122 THR A N 1
ATOM 1031 C CA . THR A 1 122 ? -3.660 -3.457 -37.690 1.00 59.91 122 THR A CA 1
ATOM 1032 C C . THR A 1 122 ? -2.201 -3.275 -37.254 1.00 59.91 122 THR A C 1
ATOM 1034 O O . THR A 1 122 ? -1.381 -2.827 -38.059 1.00 59.91 122 THR A O 1
ATOM 1037 N N . LYS A 1 123 ? -1.820 -3.616 -36.014 1.00 60.50 123 LYS A N 1
ATOM 1038 C CA . LYS A 1 123 ? -0.413 -3.490 -35.588 1.00 60.50 123 LYS A CA 1
ATOM 1039 C C . LYS A 1 123 ? 0.386 -4.723 -36.008 1.00 60.50 123 LYS A C 1
ATOM 1041 O O . LYS A 1 123 ? -0.006 -5.851 -35.733 1.00 60.50 123 LYS A O 1
ATOM 1046 N N . LYS A 1 124 ? 1.521 -4.496 -36.675 1.00 65.12 124 LYS A N 1
ATOM 1047 C CA . LYS A 1 124 ? 2.503 -5.544 -36.984 1.00 65.12 124 LYS A CA 1
ATOM 1048 C C . LYS A 1 124 ? 2.983 -6.179 -35.672 1.00 65.12 124 LYS A C 1
ATOM 1050 O O . LYS A 1 124 ? 3.136 -5.462 -34.685 1.00 65.12 124 LYS A O 1
ATOM 1055 N N . ASN A 1 125 ? 3.225 -7.491 -35.676 1.00 63.38 125 ASN A N 1
ATOM 1056 C CA . ASN A 1 125 ? 3.846 -8.193 -34.553 1.00 63.38 125 ASN A CA 1
ATOM 1057 C C . ASN A 1 125 ? 5.268 -7.656 -34.356 1.00 63.38 125 ASN A C 1
ATOM 1059 O O . ASN A 1 125 ? 6.205 -8.124 -35.000 1.00 63.38 125 ASN A O 1
ATOM 1063 N N . ASP A 1 126 ? 5.420 -6.656 -33.495 1.00 66.44 126 ASP A N 1
ATOM 1064 C CA . ASP A 1 126 ? 6.719 -6.325 -32.931 1.00 66.44 126 ASP A CA 1
ATOM 1065 C C . ASP A 1 126 ? 7.081 -7.453 -31.962 1.00 66.44 126 ASP A C 1
ATOM 1067 O O . ASP A 1 126 ? 6.259 -7.878 -31.143 1.00 66.44 126 ASP A O 1
ATOM 1071 N N . SER A 1 127 ? 8.278 -8.016 -32.099 1.00 66.19 127 SER A N 1
ATOM 1072 C CA . SER A 1 127 ? 8.706 -9.048 -31.156 1.00 66.19 127 SER A CA 1
ATOM 1073 C C . SER A 1 127 ? 8.919 -8.349 -29.821 1.00 66.19 127 SER A C 1
ATOM 1075 O O . SER A 1 127 ? 9.711 -7.421 -29.755 1.00 66.19 127 SER A O 1
ATOM 1077 N N . GLY A 1 128 ? 8.205 -8.751 -28.768 1.00 71.62 128 GLY A N 1
ATOM 1078 C CA . GLY A 1 128 ? 8.165 -8.036 -27.481 1.00 71.62 128 GLY A CA 1
ATOM 1079 C C . GLY A 1 128 ? 9.489 -7.945 -26.701 1.00 71.62 128 GLY A C 1
ATOM 1080 O O . GLY A 1 128 ? 9.468 -7.652 -25.511 1.00 71.62 128 GLY A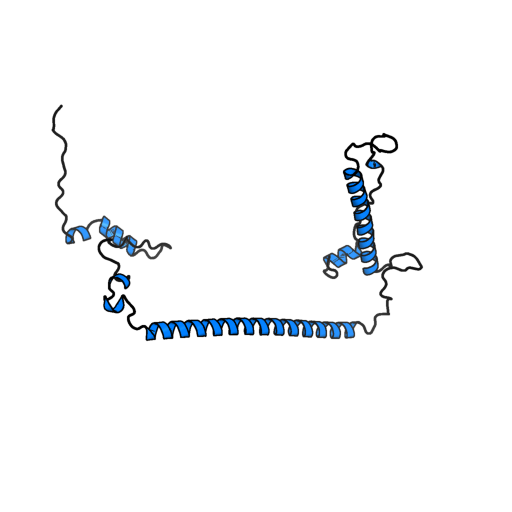 O 1
ATOM 1081 N N . ALA A 1 129 ? 10.629 -8.233 -27.332 1.00 81.94 129 ALA A N 1
ATOM 1082 C CA . ALA A 1 129 ? 11.960 -8.089 -26.768 1.00 81.94 129 ALA A CA 1
ATOM 1083 C C . ALA A 1 129 ? 12.534 -6.699 -27.091 1.00 81.94 129 ALA A C 1
ATOM 1085 O O . ALA A 1 129 ? 12.768 -6.365 -28.250 1.00 81.94 129 ALA A O 1
ATOM 1086 N N . SER A 1 130 ? 12.808 -5.908 -26.054 1.00 89.12 130 SER A N 1
ATOM 1087 C CA . SER A 1 130 ? 13.390 -4.562 -26.180 1.00 89.12 130 SER A CA 1
ATOM 1088 C C . SER A 1 130 ? 14.911 -4.557 -26.408 1.00 89.12 130 SER A C 1
ATOM 1090 O O . SER A 1 130 ? 15.476 -3.521 -26.757 1.00 89.12 130 SER A O 1
ATOM 1092 N N . TYR A 1 131 ? 15.566 -5.704 -26.207 1.00 91.19 131 TYR A N 1
ATOM 1093 C CA . TYR A 1 131 ? 16.999 -5.923 -26.410 1.00 91.19 131 TYR A CA 1
ATOM 1094 C C . TYR A 1 131 ? 17.212 -7.010 -27.461 1.00 91.19 131 TYR A C 1
ATOM 1096 O O . TYR A 1 131 ? 16.574 -8.066 -27.391 1.00 91.19 131 TYR A O 1
ATOM 1104 N N . ASP A 1 132 ? 18.095 -6.754 -28.423 1.00 89.19 132 ASP A N 1
ATOM 1105 C CA . ASP A 1 132 ? 18.457 -7.718 -29.455 1.00 89.19 132 ASP A CA 1
ATOM 1106 C C . ASP A 1 132 ? 19.768 -8.433 -29.071 1.00 89.19 132 ASP A C 1
ATOM 1108 O O . ASP A 1 132 ? 20.832 -7.813 -29.066 1.00 89.19 132 ASP A O 1
ATOM 1112 N N . PRO A 1 133 ? 19.731 -9.738 -28.743 1.00 87.81 133 PRO A N 1
ATOM 1113 C CA . PRO A 1 133 ? 20.923 -10.476 -28.334 1.00 87.81 133 PRO A CA 1
ATOM 1114 C C . PRO A 1 133 ? 21.903 -10.744 -29.486 1.00 87.81 133 PRO A C 1
ATOM 1116 O O . PRO A 1 133 ? 23.020 -11.182 -29.222 1.00 87.81 133 PRO A O 1
ATOM 1119 N N . VAL A 1 134 ? 21.502 -10.531 -30.745 1.00 90.75 134 VAL A N 1
ATOM 1120 C CA . VAL A 1 134 ? 22.367 -10.744 -31.913 1.00 90.75 134 VAL A CA 1
ATOM 1121 C C . VAL A 1 134 ? 23.193 -9.496 -32.201 1.00 90.75 134 VAL A C 1
ATOM 1123 O O . VAL A 1 134 ? 24.404 -9.599 -32.381 1.00 90.75 134 VAL A O 1
ATOM 1126 N N . THR A 1 135 ? 22.559 -8.322 -32.228 1.00 90.75 135 THR A N 1
ATOM 1127 C CA . THR A 1 135 ? 23.263 -7.044 -32.440 1.00 90.75 135 THR A CA 1
ATOM 1128 C C . THR A 1 135 ? 23.855 -6.475 -31.153 1.00 90.75 135 THR A C 1
ATOM 1130 O O . THR A 1 135 ? 24.718 -5.608 -31.223 1.00 90.75 135 THR A O 1
ATOM 1133 N N . LEU A 1 136 ? 23.434 -6.985 -29.988 1.00 91.69 136 LEU A N 1
ATOM 1134 C CA . LEU A 1 136 ? 23.758 -6.468 -28.653 1.00 91.69 136 LEU A CA 1
ATOM 1135 C C . LEU A 1 136 ? 23.266 -5.034 -28.416 1.00 91.69 136 LEU A C 1
ATOM 1137 O O . LEU A 1 136 ? 23.720 -4.363 -27.486 1.00 91.69 136 LEU A O 1
ATOM 1141 N N . GLU A 1 137 ? 22.316 -4.577 -29.228 1.00 92.56 137 GLU A N 1
ATOM 1142 C CA . GLU A 1 137 ? 21.770 -3.228 -29.180 1.00 92.56 137 GLU A CA 1
ATOM 1143 C C . GLU A 1 137 ? 20.359 -3.216 -28.584 1.00 92.56 137 GLU A C 1
ATOM 1145 O O . GLU A 1 137 ? 19.552 -4.140 -28.741 1.00 92.56 137 GLU A O 1
ATOM 1150 N N . TYR A 1 138 ? 20.042 -2.118 -27.902 1.00 93.25 138 TYR A N 1
ATOM 1151 C CA . TYR A 1 138 ? 18.663 -1.806 -27.547 1.00 93.25 138 TYR A CA 1
ATOM 1152 C C . TYR A 1 138 ? 17.916 -1.365 -28.800 1.00 93.25 138 TYR A C 1
ATOM 1154 O O . TYR A 1 138 ? 18.437 -0.602 -29.613 1.00 93.25 138 TYR A O 1
ATOM 1162 N N . ARG A 1 139 ? 16.667 -1.804 -28.944 1.00 90.19 139 ARG A N 1
ATOM 1163 C CA . ARG A 1 139 ? 15.837 -1.359 -30.065 1.00 90.19 139 ARG A CA 1
ATOM 1164 C C . ARG A 1 139 ? 15.486 0.115 -29.930 1.00 90.19 139 ARG A C 1
ATOM 1166 O O . ARG A 1 139 ? 15.222 0.574 -28.820 1.00 90.19 139 ARG A O 1
ATOM 1173 N N . ASP A 1 140 ? 15.362 0.812 -31.062 1.00 88.69 140 ASP A N 1
ATOM 1174 C CA . ASP A 1 140 ? 14.913 2.212 -31.124 1.00 88.69 140 ASP A CA 1
ATOM 1175 C C . ASP A 1 140 ? 13.397 2.337 -30.871 1.00 88.69 140 ASP A C 1
ATOM 1177 O O . ASP A 1 140 ? 12.599 2.735 -31.716 1.00 88.69 140 ASP A O 1
ATOM 1181 N N . THR A 1 141 ? 12.983 1.904 -29.686 1.00 88.56 141 THR A N 1
ATOM 1182 C CA . THR A 1 141 ? 11.608 1.900 -29.198 1.00 88.56 141 THR A CA 1
ATOM 1183 C C . THR A 1 141 ? 11.584 2.504 -27.802 1.00 88.56 141 THR A C 1
ATOM 1185 O O . THR A 1 141 ? 12.588 2.508 -27.090 1.00 88.56 141 THR A O 1
ATOM 1188 N N . LEU A 1 142 ? 10.417 2.982 -27.376 1.00 88.12 142 LEU A N 1
ATOM 1189 C CA . LEU A 1 142 ? 10.245 3.546 -26.037 1.00 88.12 142 LEU A CA 1
ATOM 1190 C C . LEU A 1 142 ? 10.584 2.532 -24.929 1.00 88.12 142 LEU A C 1
ATOM 1192 O O . LEU A 1 142 ? 11.170 2.895 -23.909 1.00 88.12 142 LEU A O 1
ATOM 1196 N N . ASP A 1 143 ? 10.256 1.257 -25.146 1.00 87.38 143 ASP A N 1
ATOM 1197 C CA . ASP A 1 143 ? 10.585 0.179 -24.212 1.00 87.38 143 ASP A CA 1
ATOM 1198 C C . ASP A 1 143 ? 12.082 -0.167 -24.227 1.00 87.38 143 ASP A C 1
ATOM 1200 O O . ASP A 1 143 ? 12.630 -0.527 -23.185 1.00 87.38 143 ASP A O 1
ATOM 1204 N N . GLY A 1 144 ? 12.758 -0.017 -25.371 1.00 90.81 144 GLY A N 1
ATOM 1205 C CA . GLY A 1 144 ? 14.218 -0.121 -25.482 1.00 90.81 144 GLY A CA 1
ATOM 1206 C C . GLY A 1 144 ? 14.934 0.984 -24.711 1.00 90.81 144 GLY A C 1
ATOM 1207 O O . GLY A 1 144 ? 15.794 0.694 -23.881 1.00 90.81 144 GLY A O 1
ATOM 1208 N N . ASP A 1 145 ? 14.504 2.235 -24.889 1.00 91.75 145 ASP A N 1
ATOM 1209 C CA . ASP A 1 145 ? 15.005 3.388 -24.129 1.00 91.75 145 ASP A CA 1
ATOM 1210 C C . ASP A 1 145 ? 14.800 3.211 -22.616 1.00 91.75 145 ASP A C 1
ATOM 1212 O O . ASP A 1 145 ? 15.676 3.540 -21.811 1.00 91.75 145 ASP A O 1
ATOM 1216 N N . ARG A 1 146 ? 13.650 2.655 -22.217 1.00 90.69 146 ARG A N 1
ATOM 1217 C CA . ARG A 1 146 ? 13.345 2.358 -20.814 1.00 90.69 146 ARG A CA 1
ATOM 1218 C C . ARG A 1 146 ? 14.265 1.294 -20.238 1.00 90.69 146 ARG A C 1
ATOM 1220 O O . ARG A 1 146 ? 14.739 1.454 -19.112 1.00 90.69 146 ARG A O 1
ATOM 1227 N N . LEU A 1 147 ? 14.480 0.210 -20.981 1.00 92.06 147 LEU A N 1
ATOM 1228 C CA . LEU A 1 147 ? 15.364 -0.868 -20.559 1.00 92.06 147 LEU A CA 1
ATOM 1229 C C . LEU A 1 147 ? 16.802 -0.356 -20.418 1.00 92.06 147 LEU 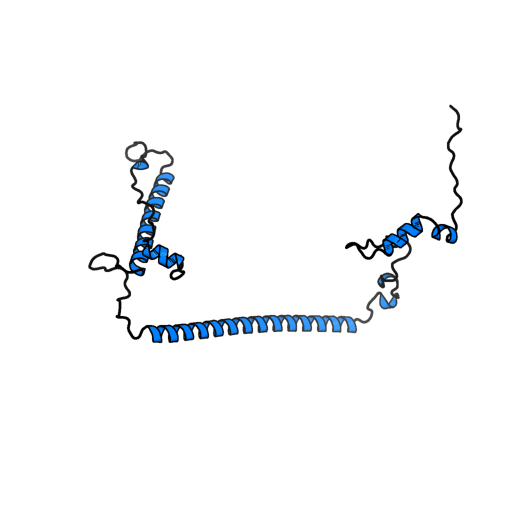A C 1
ATOM 1231 O O . LEU A 1 147 ? 17.405 -0.557 -19.365 1.00 92.06 147 LEU A O 1
ATOM 1235 N N . ARG A 1 148 ? 17.284 0.409 -21.408 1.00 93.50 148 ARG A N 1
ATOM 1236 C CA . ARG A 1 148 ? 18.605 1.049 -21.383 1.00 93.50 148 ARG A CA 1
ATOM 1237 C C . ARG A 1 148 ? 18.796 1.905 -20.132 1.00 93.50 148 ARG A C 1
ATOM 1239 O O . ARG A 1 148 ? 19.728 1.673 -19.370 1.00 93.50 148 ARG A O 1
ATOM 1246 N N . PHE A 1 149 ? 17.868 2.824 -19.860 1.00 93.94 149 PHE A N 1
ATOM 1247 C CA . PHE A 1 149 ? 17.935 3.688 -18.676 1.00 93.94 149 PHE A CA 1
ATOM 1248 C C . PHE A 1 149 ? 17.966 2.893 -17.358 1.00 93.94 149 PHE A C 1
ATOM 1250 O O . PHE A 1 149 ? 18.671 3.248 -16.409 1.00 93.94 149 PHE A O 1
ATOM 1257 N N . TYR A 1 150 ? 17.198 1.803 -17.275 1.00 93.00 150 TYR A N 1
ATOM 1258 C CA . TYR A 1 150 ? 17.159 0.969 -16.076 1.00 93.00 150 TYR A CA 1
ATOM 1259 C C . TYR A 1 150 ? 18.479 0.229 -15.838 1.00 93.00 150 TYR A C 1
ATOM 1261 O O . TYR A 1 150 ? 18.940 0.158 -14.691 1.00 93.00 150 TYR A O 1
ATOM 1269 N N . ASP A 1 151 ? 19.081 -0.297 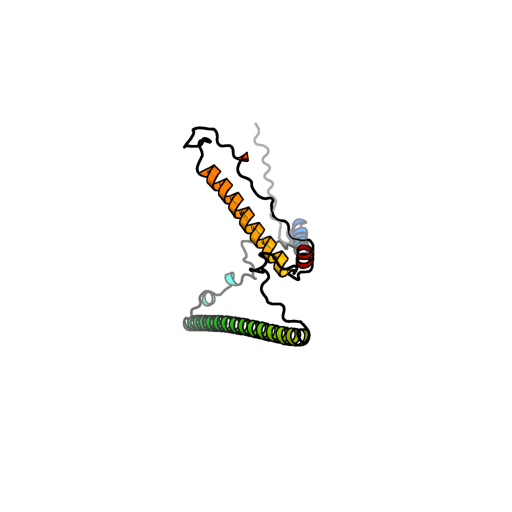-16.901 1.00 93.94 151 ASP A N 1
ATOM 1270 C CA . ASP A 1 151 ? 20.331 -1.047 -16.835 1.00 93.94 151 ASP A CA 1
ATOM 1271 C C . ASP A 1 151 ? 21.532 -0.132 -16.576 1.00 93.94 151 ASP A C 1
ATOM 1273 O O . ASP A 1 151 ? 22.268 -0.387 -15.620 1.00 93.94 151 ASP A O 1
ATOM 1277 N N . GLU A 1 152 ? 21.639 1.011 -17.259 1.00 94.06 152 GLU A N 1
ATOM 1278 C CA . GLU A 1 152 ? 22.619 2.059 -16.922 1.00 94.06 152 GLU A CA 1
ATOM 1279 C C . GLU A 1 152 ? 22.471 2.497 -15.453 1.00 94.06 152 GLU A C 1
ATOM 1281 O O . GLU A 1 152 ? 23.444 2.664 -14.712 1.00 94.06 152 GLU A O 1
ATOM 1286 N N . GLY A 1 153 ? 21.228 2.604 -14.968 1.00 94.50 153 GLY A N 1
ATOM 1287 C CA . GLY A 1 153 ? 20.936 2.906 -13.569 1.00 94.50 153 GLY A CA 1
ATOM 1288 C C . GLY A 1 153 ? 21.448 1.843 -12.594 1.00 94.50 153 GLY A C 1
ATOM 1289 O O . GLY A 1 153 ? 21.871 2.181 -11.483 1.00 94.50 153 GLY A O 1
ATOM 1290 N N . LYS A 1 154 ? 21.402 0.556 -12.960 1.00 93.94 154 LYS A N 1
ATOM 1291 C CA . LYS A 1 154 ? 21.979 -0.523 -12.141 1.00 93.94 154 LYS A CA 1
ATOM 1292 C C . LYS A 1 154 ? 23.496 -0.439 -12.116 1.00 93.94 154 LYS A C 1
ATOM 1294 O O . LYS A 1 154 ? 24.063 -0.584 -11.033 1.00 93.94 154 LYS A O 1
ATOM 1299 N N . GLU A 1 155 ? 24.127 -0.205 -13.262 1.00 93.00 155 GLU A N 1
ATOM 1300 C CA . GLU A 1 155 ? 25.581 -0.072 -13.361 1.00 93.00 155 GLU A CA 1
ATOM 1301 C C . GLU A 1 155 ? 26.085 1.092 -12.510 1.00 93.00 155 GLU A C 1
ATOM 1303 O O . GLU A 1 155 ? 26.955 0.900 -11.659 1.00 93.00 155 GLU A O 1
ATOM 1308 N N . PHE A 1 156 ? 25.432 2.252 -12.607 1.00 94.94 156 PHE A N 1
ATOM 1309 C CA . PHE A 1 156 ? 25.717 3.397 -11.748 1.00 94.94 156 PHE A CA 1
ATOM 1310 C C . PHE A 1 156 ? 25.639 3.041 -10.256 1.00 94.94 156 PHE A C 1
ATOM 1312 O O . PHE A 1 156 ? 26.578 3.276 -9.494 1.00 94.94 156 PHE A O 1
ATOM 1319 N N . ARG A 1 157 ? 24.542 2.409 -9.811 1.00 93.94 157 ARG A N 1
ATOM 1320 C CA . ARG A 1 157 ? 24.381 2.014 -8.398 1.00 93.94 157 ARG A CA 1
ATOM 1321 C C . ARG A 1 157 ? 25.427 0.996 -7.950 1.00 93.94 157 ARG A C 1
ATOM 1323 O O . ARG A 1 157 ? 25.862 1.049 -6.798 1.00 93.94 157 ARG A O 1
ATOM 1330 N N . LYS A 1 158 ? 25.810 0.066 -8.826 1.00 94.25 158 LYS A N 1
ATOM 1331 C CA . LYS A 1 158 ? 26.843 -0.940 -8.561 1.00 94.25 158 LYS A CA 1
ATOM 1332 C C . LYS A 1 158 ? 28.195 -0.271 -8.318 1.00 94.25 158 LYS A C 1
ATOM 1334 O O . LYS A 1 158 ? 28.814 -0.557 -7.294 1.00 94.25 158 LYS A O 1
ATOM 1339 N N . GLU A 1 159 ? 28.615 0.645 -9.187 1.00 92.62 159 GLU A N 1
ATOM 1340 C CA . GLU A 1 159 ? 29.900 1.342 -9.041 1.00 92.62 159 GLU A CA 1
ATOM 1341 C C . GLU A 1 159 ? 29.904 2.289 -7.834 1.00 92.62 159 GLU A C 1
ATOM 1343 O O . GLU A 1 159 ? 30.837 2.276 -7.031 1.00 92.62 159 GLU A O 1
ATOM 1348 N N . VAL A 1 160 ? 28.807 3.013 -7.590 1.00 93.12 160 VAL A N 1
ATOM 1349 C CA . VAL A 1 160 ? 28.649 3.820 -6.368 1.00 93.12 160 VAL A CA 1
ATOM 1350 C C . VAL A 1 160 ? 28.734 2.947 -5.111 1.00 93.12 160 VAL A C 1
ATOM 1352 O O . VAL A 1 160 ? 29.367 3.321 -4.123 1.00 93.12 160 VAL A O 1
ATOM 1355 N N . ARG A 1 161 ? 28.122 1.757 -5.113 1.00 92.12 161 ARG A N 1
ATOM 1356 C CA . ARG A 1 161 ? 28.218 0.819 -3.986 1.00 92.12 161 ARG A CA 1
ATOM 1357 C C . ARG A 1 161 ? 29.642 0.304 -3.804 1.00 92.12 161 ARG A C 1
ATOM 1359 O O . ARG A 1 161 ? 30.102 0.229 -2.668 1.00 92.12 161 ARG A O 1
ATOM 1366 N N . LYS A 1 162 ? 30.330 -0.038 -4.892 1.00 90.12 162 LYS A N 1
ATOM 1367 C CA . LYS A 1 162 ? 31.733 -0.467 -4.873 1.00 90.12 162 LYS A CA 1
ATOM 1368 C C . LYS A 1 162 ? 32.622 0.607 -4.244 1.00 90.12 162 LYS A C 1
ATOM 1370 O O . LYS A 1 162 ? 33.392 0.281 -3.345 1.00 90.12 162 LYS A O 1
ATOM 1375 N N . LEU A 1 163 ? 32.433 1.877 -4.612 1.00 88.75 163 LEU A N 1
ATOM 1376 C CA . LEU A 1 163 ? 33.124 3.011 -3.992 1.00 88.75 163 LEU A CA 1
ATOM 1377 C C . LEU A 1 163 ? 32.877 3.085 -2.482 1.00 88.75 163 LEU A C 1
ATOM 1379 O O . LEU A 1 163 ? 33.822 3.201 -1.705 1.00 88.75 163 LEU A O 1
ATOM 1383 N N . HIS A 1 164 ? 31.614 3.020 -2.057 1.00 89.56 164 HIS A N 1
ATOM 1384 C CA . HIS A 1 164 ? 31.268 3.081 -0.637 1.00 89.56 164 HIS A CA 1
ATOM 1385 C C . HIS A 1 164 ? 31.854 1.910 0.156 1.00 89.56 164 HIS A C 1
ATOM 1387 O O . HIS A 1 164 ? 32.399 2.113 1.237 1.00 89.56 164 HIS A O 1
ATOM 1393 N N . LEU A 1 165 ? 31.778 0.691 -0.384 1.00 88.62 165 LEU A N 1
ATOM 1394 C CA . LEU A 1 165 ? 32.365 -0.489 0.251 1.00 88.62 165 LEU A CA 1
ATOM 1395 C C . LEU A 1 165 ? 33.879 -0.346 0.379 1.00 88.62 165 LEU A C 1
ATOM 1397 O O . LEU A 1 165 ? 34.424 -0.592 1.448 1.00 88.62 165 LEU A O 1
ATOM 1401 N N . TYR A 1 166 ? 34.546 0.110 -0.677 1.00 85.12 166 TYR A N 1
ATOM 1402 C CA . TYR A 1 166 ? 35.989 0.307 -0.671 1.00 85.12 166 TYR A CA 1
ATOM 1403 C C . TYR A 1 166 ? 36.441 1.354 0.360 1.00 85.12 166 TYR A C 1
ATOM 1405 O O . TYR A 1 166 ? 37.420 1.123 1.066 1.00 85.12 166 TYR A O 1
ATOM 1413 N N . LYS A 1 167 ? 35.694 2.462 0.499 1.00 84.31 167 LYS A N 1
ATOM 1414 C CA . LYS A 1 167 ? 35.905 3.478 1.547 1.00 84.31 167 LYS A CA 1
ATOM 1415 C C . L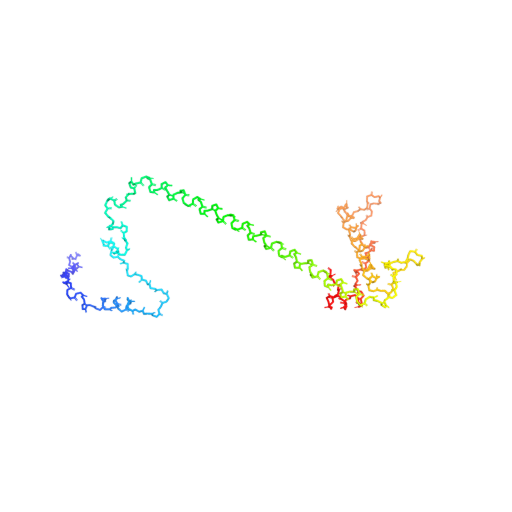YS A 1 167 ? 35.736 2.901 2.952 1.00 84.31 167 LYS A C 1
ATOM 1417 O O . LYS A 1 167 ? 36.564 3.144 3.820 1.00 84.31 167 LYS A O 1
ATOM 1422 N N . ASN A 1 168 ? 34.686 2.113 3.168 1.00 85.06 168 ASN A N 1
ATOM 1423 C CA . ASN A 1 168 ? 34.364 1.580 4.492 1.00 85.06 168 ASN A CA 1
ATOM 1424 C C . ASN A 1 168 ? 35.301 0.444 4.932 1.00 85.06 168 ASN A C 1
ATOM 1426 O O . ASN A 1 168 ? 35.556 0.295 6.122 1.00 85.06 168 ASN A O 1
ATOM 1430 N N . ILE A 1 169 ? 35.806 -0.361 3.991 1.00 84.06 169 ILE A N 1
ATOM 1431 C CA . ILE A 1 169 ? 36.730 -1.472 4.275 1.00 84.06 169 ILE A CA 1
ATOM 1432 C C . ILE A 1 169 ? 38.130 -0.961 4.648 1.00 84.06 169 ILE A C 1
ATOM 1434 O O . ILE A 1 169 ? 38.838 -1.633 5.394 1.00 84.06 169 ILE A O 1
ATOM 1438 N N . ASN A 1 170 ? 38.521 0.228 4.178 1.00 79.31 170 ASN A N 1
ATOM 1439 C CA . ASN A 1 170 ? 39.859 0.789 4.377 1.00 79.31 170 ASN A CA 1
ATOM 1440 C C . ASN A 1 170 ? 39.830 2.075 5.232 1.00 79.31 170 ASN A C 1
ATOM 1442 O O . ASN A 1 170 ? 40.174 3.149 4.731 1.00 79.31 170 ASN A O 1
ATOM 1446 N N . PRO A 1 171 ? 39.470 2.004 6.532 1.00 75.88 171 PRO A N 1
ATOM 1447 C CA . PRO A 1 171 ? 39.358 3.188 7.392 1.00 75.88 171 PRO A CA 1
ATOM 1448 C C . PRO A 1 171 ? 40.699 3.901 7.604 1.00 75.88 171 PRO A C 1
ATOM 1450 O O . PRO A 1 171 ? 40.731 5.109 7.810 1.00 75.88 171 PRO A O 1
ATOM 1453 N N . ASN A 1 172 ? 41.809 3.163 7.514 1.00 81.44 172 ASN A N 1
ATOM 1454 C CA . ASN A 1 172 ? 43.152 3.703 7.713 1.00 81.44 172 ASN A CA 1
ATOM 1455 C C . ASN A 1 172 ? 43.635 4.544 6.519 1.00 81.44 172 ASN A C 1
ATOM 1457 O O . ASN A 1 172 ? 44.642 5.226 6.647 1.00 81.44 172 ASN A O 1
ATOM 1461 N N . GLY A 1 173 ? 42.945 4.502 5.371 1.00 81.88 173 GLY A N 1
ATOM 1462 C CA . GLY A 1 173 ? 43.296 5.309 4.198 1.00 81.88 173 GLY A CA 1
ATOM 1463 C C . GLY A 1 173 ? 44.569 4.874 3.462 1.00 81.88 173 GLY A C 1
ATOM 1464 O O . GLY A 1 173 ? 45.081 5.649 2.661 1.00 81.88 173 GLY A O 1
ATOM 1465 N N . TYR A 1 174 ? 45.060 3.651 3.690 1.00 85.06 174 TYR A N 1
ATOM 1466 C CA . TYR A 1 174 ? 46.238 3.080 3.023 1.00 85.06 174 TYR A CA 1
ATOM 1467 C C . TYR A 1 174 ? 45.922 1.715 2.408 1.00 85.06 174 TYR A C 1
ATOM 1469 O O . TYR A 1 174 ? 45.117 0.957 2.952 1.00 85.06 174 TYR A O 1
ATOM 1477 N N . ASN A 1 175 ? 46.567 1.394 1.285 1.00 82.81 175 ASN A N 1
ATOM 1478 C CA . ASN A 1 175 ? 46.460 0.089 0.642 1.00 82.81 175 ASN A CA 1
ATOM 1479 C C . ASN A 1 175 ? 47.235 -0.957 1.468 1.00 82.81 175 ASN A C 1
ATOM 1481 O O . ASN A 1 175 ? 48.447 -0.808 1.624 1.00 82.81 175 ASN A O 1
ATOM 1485 N N . PRO A 1 176 ? 46.601 -2.037 1.959 1.00 77.38 176 PRO A N 1
ATOM 1486 C CA . PRO A 1 176 ? 47.273 -3.030 2.800 1.00 77.38 176 PRO A CA 1
ATOM 1487 C C . PRO A 1 176 ? 48.346 -3.858 2.072 1.00 77.38 176 PRO A C 1
ATOM 1489 O O . PRO A 1 176 ? 49.132 -4.524 2.737 1.00 77.38 176 PRO A O 1
ATOM 1492 N N . ILE A 1 177 ? 48.385 -3.844 0.734 1.00 84.31 177 ILE A N 1
ATOM 1493 C CA . ILE A 1 177 ? 49.365 -4.605 -0.059 1.00 84.31 177 ILE A CA 1
ATOM 1494 C C . ILE A 1 177 ? 50.666 -3.806 -0.238 1.00 84.31 177 ILE A C 1
ATOM 1496 O O . ILE A 1 177 ? 51.748 -4.351 -0.045 1.00 84.31 177 ILE A O 1
ATOM 1500 N N . ASN A 1 178 ? 50.559 -2.513 -0.565 1.00 86.19 178 ASN A N 1
ATOM 1501 C CA . ASN A 1 178 ? 51.710 -1.676 -0.942 1.00 86.19 178 ASN A CA 1
ATOM 1502 C C . ASN A 1 178 ? 52.021 -0.551 0.061 1.00 86.19 178 ASN A C 1
ATOM 1504 O O . ASN A 1 178 ? 53.058 0.094 -0.048 1.00 86.19 178 ASN A O 1
ATOM 1508 N N . GLY A 1 179 ? 51.130 -0.267 1.014 1.00 83.12 179 GLY A N 1
ATOM 1509 C CA . GLY A 1 179 ? 51.286 0.817 1.993 1.00 83.12 179 GLY A CA 1
ATOM 1510 C C . GLY A 1 179 ? 51.054 2.232 1.448 1.00 83.12 179 GLY A C 1
ATOM 1511 O O . GLY A 1 179 ? 51.135 3.194 2.207 1.00 83.12 179 GLY A O 1
ATOM 1512 N N . GLU A 1 180 ? 50.750 2.385 0.159 1.00 87.31 180 GLU A N 1
ATOM 1513 C CA . GLU A 1 180 ? 50.469 3.681 -0.467 1.00 87.31 180 GLU A CA 1
ATOM 1514 C C . GLU A 1 180 ? 49.130 4.276 0.007 1.00 87.31 180 GLU A C 1
ATOM 1516 O O . GLU A 1 180 ? 48.202 3.522 0.328 1.00 87.31 180 GLU A O 1
ATOM 1521 N N . PRO A 1 181 ? 48.996 5.618 0.056 1.00 85.44 181 PRO A N 1
ATOM 1522 C CA . PRO A 1 181 ? 47.732 6.261 0.393 1.00 85.44 181 PRO A CA 1
ATOM 1523 C C . PRO A 1 181 ? 46.654 5.897 -0.633 1.00 85.44 181 PRO A C 1
ATOM 1525 O O . PRO A 1 181 ? 46.890 5.909 -1.841 1.00 85.44 181 PRO A O 1
ATOM 1528 N N . LEU A 1 182 ? 45.454 5.584 -0.148 1.00 80.56 182 LEU A N 1
ATOM 1529 C CA . LEU A 1 182 ? 44.325 5.205 -0.990 1.00 80.56 182 LEU A CA 1
ATOM 1530 C C . LEU A 1 182 ? 43.848 6.416 -1.804 1.00 80.56 182 LEU A C 1
ATOM 1532 O O . LEU A 1 182 ? 43.301 7.374 -1.253 1.00 80.56 182 LEU A O 1
ATOM 1536 N N . GLN A 1 183 ? 44.012 6.359 -3.124 1.00 78.81 183 GLN A N 1
ATOM 1537 C CA . GLN A 1 183 ? 43.484 7.369 -4.037 1.00 78.81 183 GLN A CA 1
ATOM 1538 C C . GLN A 1 183 ? 42.071 6.976 -4.480 1.00 78.81 183 GLN A C 1
ATOM 1540 O O . GLN A 1 183 ? 41.857 6.107 -5.320 1.00 78.81 183 GLN A O 1
ATOM 1545 N N . TYR A 1 184 ? 41.063 7.616 -3.883 1.00 72.50 184 TYR A N 1
ATOM 1546 C CA . TYR A 1 184 ? 39.656 7.376 -4.232 1.00 72.50 184 TYR A CA 1
ATOM 1547 C C . TYR A 1 184 ? 39.256 7.955 -5.598 1.00 72.50 184 TYR A C 1
ATOM 1549 O O . TYR A 1 184 ? 38.174 7.636 -6.087 1.00 72.50 184 TYR A O 1
ATOM 1557 N N . SER A 1 185 ? 40.104 8.804 -6.186 1.00 70.31 185 SER A N 1
ATOM 1558 C CA . SER A 1 185 ? 39.963 9.363 -7.536 1.00 70.31 185 SER A CA 1
ATOM 1559 C C . SER A 1 185 ? 40.062 8.311 -8.636 1.00 70.31 185 SER A C 1
ATOM 1561 O O . SER A 1 185 ? 39.540 8.526 -9.725 1.00 70.31 185 SER A O 1
ATOM 1563 N N . ASP A 1 186 ? 40.700 7.177 -8.349 1.00 72.38 186 ASP A N 1
ATOM 1564 C CA . ASP A 1 186 ? 41.089 6.206 -9.373 1.00 72.38 186 ASP A CA 1
ATOM 1565 C C . ASP A 1 186 ? 39.972 5.210 -9.689 1.00 72.38 186 ASP A C 1
ATOM 1567 O O . ASP A 1 186 ? 40.087 4.409 -10.616 1.00 72.38 186 ASP A O 1
ATOM 1571 N N . MET A 1 187 ? 38.870 5.247 -8.933 1.00 76.69 187 MET A N 1
ATOM 1572 C CA . MET A 1 187 ? 37.671 4.496 -9.282 1.00 76.69 187 MET A CA 1
ATOM 1573 C C . MET A 1 187 ? 36.767 5.340 -10.182 1.00 76.69 187 MET A C 1
ATOM 1575 O O . MET A 1 187 ? 36.113 6.258 -9.679 1.00 76.69 187 MET A O 1
ATOM 1579 N N . PRO A 1 188 ? 36.676 5.021 -11.487 1.00 80.31 188 PRO A N 1
ATOM 1580 C CA . PRO A 1 188 ? 35.767 5.716 -12.379 1.00 80.31 188 PRO A CA 1
ATOM 1581 C C . PRO A 1 188 ? 34.332 5.391 -11.964 1.00 80.31 188 PRO A C 1
ATOM 1583 O O . PRO A 1 188 ? 33.907 4.236 -11.982 1.00 80.31 188 PRO A O 1
ATOM 1586 N N . ILE A 1 189 ? 33.587 6.417 -11.567 1.00 85.06 189 ILE A N 1
ATOM 1587 C CA . ILE A 1 189 ? 32.143 6.320 -11.372 1.00 85.06 189 ILE A CA 1
ATOM 1588 C C . ILE A 1 189 ? 31.523 6.796 -12.684 1.00 85.06 189 ILE A C 1
ATOM 1590 O O . ILE A 1 189 ? 31.846 7.907 -13.109 1.00 85.06 189 ILE A O 1
ATOM 1594 N N . PRO A 1 190 ? 30.675 5.992 -13.344 1.00 85.69 190 PRO A N 1
ATOM 1595 C CA . PRO A 1 190 ? 29.971 6.456 -14.528 1.00 85.69 190 PRO A CA 1
ATOM 1596 C C . PRO A 1 190 ? 29.056 7.627 -14.161 1.00 85.69 190 PRO A C 1
ATOM 1598 O O . PRO A 1 190 ? 28.568 7.718 -13.028 1.00 85.69 190 PRO A O 1
ATOM 1601 N N . ASP A 1 191 ? 28.800 8.511 -15.121 1.00 89.94 191 ASP A N 1
ATOM 1602 C CA . ASP A 1 191 ? 27.850 9.598 -14.919 1.00 89.94 191 ASP A CA 1
ATOM 1603 C C . ASP A 1 191 ? 26.468 9.045 -14.571 1.00 89.94 191 ASP A C 1
ATOM 1605 O O . ASP A 1 191 ? 26.070 7.948 -14.979 1.00 89.94 191 ASP A O 1
ATOM 1609 N N . LYS A 1 192 ? 25.720 9.810 -13.773 1.00 90.56 192 LYS A N 1
ATOM 1610 C CA . LYS A 1 192 ? 24.356 9.427 -13.429 1.00 90.56 192 LYS A CA 1
ATOM 1611 C C . LYS A 1 192 ? 23.541 9.364 -14.728 1.00 90.56 192 LYS A C 1
ATOM 1613 O O . LYS A 1 192 ? 23.476 10.372 -15.429 1.00 90.56 192 LYS A O 1
ATOM 1618 N N . PRO A 1 193 ? 22.888 8.233 -15.037 1.00 92.19 193 PRO A N 1
ATOM 1619 C CA . PRO A 1 193 ? 22.141 8.120 -16.276 1.00 92.19 193 PRO A CA 1
ATOM 1620 C C . PRO A 1 193 ? 20.959 9.081 -16.270 1.00 92.19 193 PRO A C 1
ATOM 1622 O O . PRO A 1 193 ? 20.282 9.266 -15.249 1.00 92.19 193 PRO A O 1
ATOM 1625 N N . HIS A 1 194 ? 20.715 9.671 -17.434 1.00 90.00 194 HIS A N 1
ATOM 1626 C CA . HIS A 1 194 ? 19.592 10.554 -17.697 1.00 90.00 194 HIS A CA 1
ATOM 1627 C C . HIS A 1 194 ? 18.633 9.869 -18.676 1.00 90.00 194 HIS A C 1
ATOM 1629 O O . HIS A 1 194 ? 19.084 9.217 -19.618 1.00 90.00 194 HIS A O 1
ATOM 1635 N N . PRO A 1 195 ? 17.313 9.965 -18.452 1.00 89.44 195 PRO A N 1
ATOM 1636 C CA . PRO A 1 195 ? 16.344 9.402 -19.384 1.00 89.44 195 PRO A CA 1
ATOM 1637 C C . PRO A 1 195 ? 16.452 10.079 -20.761 1.00 89.44 195 PRO A C 1
ATOM 1639 O O . PRO A 1 195 ? 16.778 11.260 -20.862 1.00 89.44 195 PRO A O 1
ATOM 1642 N N . SER A 1 196 ? 16.174 9.334 -21.838 1.00 89.50 196 SER A N 1
ATOM 1643 C CA . SER A 1 196 ? 16.103 9.919 -23.183 1.00 89.50 196 SER A CA 1
ATOM 1644 C C . SER A 1 196 ? 14.934 10.907 -23.276 1.00 89.50 196 SER A C 1
ATOM 1646 O O . SER A 1 196 ? 13.918 10.733 -22.602 1.00 89.50 196 SER A O 1
ATOM 1648 N N . GLN A 1 197 ? 15.030 11.908 -24.159 1.00 89.81 197 GLN A N 1
ATOM 1649 C CA . GLN A 1 197 ? 13.968 12.911 -24.362 1.00 89.81 197 GLN A CA 1
ATOM 1650 C C . GLN A 1 197 ? 12.599 12.259 -24.630 1.00 89.81 197 GLN A C 1
ATOM 1652 O O . GLN A 1 197 ? 11.591 12.635 -24.036 1.00 89.81 197 GLN A O 1
ATOM 1657 N N . ARG A 1 198 ? 12.577 11.196 -25.447 1.00 87.56 198 ARG A N 1
ATOM 1658 C CA . ARG A 1 198 ? 11.363 10.417 -25.748 1.00 87.56 198 ARG A CA 1
ATOM 1659 C C . ARG A 1 198 ? 10.750 9.778 -24.498 1.00 87.56 198 ARG A C 1
ATOM 1661 O O . ARG A 1 198 ? 9.528 9.732 -24.356 1.00 87.56 198 ARG A O 1
ATOM 1668 N N . LEU A 1 199 ? 11.591 9.277 -23.593 1.00 86.56 199 LEU A N 1
ATOM 1669 C CA . LEU A 1 199 ? 11.155 8.668 -22.341 1.00 86.56 199 LEU A CA 1
ATOM 1670 C C . LEU A 1 199 ? 10.653 9.718 -21.343 1.00 86.56 199 LEU A C 1
ATOM 1672 O O . LEU A 1 199 ? 9.637 9.490 -20.686 1.00 86.56 199 LEU A O 1
ATOM 1676 N N . GLU A 1 200 ? 11.312 10.874 -21.259 1.00 87.44 200 GLU A N 1
ATOM 1677 C CA . GLU A 1 200 ? 10.871 11.998 -20.426 1.00 87.44 200 GLU A CA 1
ATOM 1678 C C . GLU A 1 200 ? 9.490 12.509 -20.845 1.00 87.44 200 GLU A C 1
ATOM 1680 O O . GLU A 1 200 ? 8.597 12.644 -20.006 1.00 87.44 200 GLU A O 1
ATOM 1685 N N . GLU A 1 201 ? 9.277 12.726 -22.143 1.00 88.31 201 GLU A N 1
ATOM 1686 C CA . GLU A 1 201 ? 7.987 13.149 -22.692 1.00 88.31 201 GLU A CA 1
ATOM 1687 C C . GLU A 1 201 ? 6.880 12.127 -22.393 1.00 88.31 201 GLU A C 1
ATOM 1689 O O . GLU A 1 201 ? 5.778 12.488 -21.969 1.00 88.31 201 GLU A O 1
ATOM 1694 N N . ALA A 1 202 ? 7.172 10.830 -22.539 1.00 85.00 202 ALA A N 1
ATOM 1695 C CA . ALA A 1 202 ? 6.219 9.768 -22.231 1.00 85.00 202 ALA A CA 1
ATOM 1696 C C . ALA A 1 202 ? 5.862 9.697 -20.733 1.00 85.00 202 ALA A C 1
ATOM 1698 O O . ALA A 1 202 ? 4.708 9.421 -20.384 1.00 85.00 202 ALA A O 1
ATOM 1699 N N . GLN A 1 203 ? 6.826 9.967 -19.847 1.00 84.25 203 GLN A N 1
ATOM 1700 C CA . GLN A 1 203 ? 6.594 10.058 -18.404 1.00 84.25 203 GLN A CA 1
ATOM 1701 C C . GLN A 1 203 ? 5.750 11.286 -18.039 1.00 84.25 203 GLN A C 1
ATOM 1703 O O . GLN A 1 203 ? 4.846 11.179 -17.211 1.00 84.25 203 GLN A O 1
ATOM 1708 N N . GLN A 1 204 ? 6.001 12.439 -18.668 1.00 83.25 204 GLN A N 1
ATOM 1709 C CA . GLN A 1 204 ? 5.230 13.669 -18.443 1.00 83.25 204 GLN A CA 1
ATOM 1710 C C . GLN A 1 204 ? 3.774 13.533 -18.906 1.00 83.25 204 GLN A C 1
ATOM 1712 O O . GLN A 1 204 ? 2.863 14.014 -18.238 1.00 83.25 204 GLN A O 1
ATOM 1717 N N . GLN A 1 205 ? 3.538 12.815 -20.006 1.00 81.50 205 GLN A N 1
ATOM 1718 C CA . GLN A 1 205 ? 2.197 12.536 -20.533 1.00 81.50 205 GLN A CA 1
ATOM 1719 C C . GLN A 1 205 ? 1.442 11.442 -19.753 1.00 81.50 205 GLN A C 1
ATOM 1721 O O . GLN A 1 205 ? 0.341 11.059 -20.149 1.00 81.50 205 GLN A O 1
ATOM 1726 N N . GLY A 1 206 ? 2.024 10.889 -18.680 1.00 74.88 206 GLY A N 1
ATOM 1727 C CA . GLY A 1 206 ? 1.407 9.830 -17.875 1.00 74.88 206 GLY A CA 1
ATOM 1728 C C . GLY A 1 206 ? 1.239 8.495 -18.610 1.00 74.88 206 GLY A C 1
ATOM 1729 O O . GLY A 1 206 ? 0.536 7.610 -18.122 1.00 74.88 206 GLY A O 1
ATOM 1730 N N . ARG A 1 207 ? 1.884 8.329 -19.775 1.00 69.38 207 ARG A N 1
ATOM 1731 C CA . ARG A 1 207 ? 1.845 7.090 -20.570 1.00 69.38 207 ARG A CA 1
ATOM 1732 C C . ARG A 1 207 ? 2.659 5.975 -19.918 1.00 69.38 207 ARG A C 1
ATOM 1734 O O . ARG A 1 207 ? 2.364 4.802 -20.122 1.00 69.38 207 ARG A O 1
ATOM 1741 N N . ILE A 1 208 ? 3.657 6.342 -19.113 1.00 64.25 208 ILE A N 1
ATOM 1742 C CA . ILE A 1 208 ? 4.521 5.425 -18.368 1.00 64.25 208 ILE A CA 1
ATOM 1743 C C . ILE A 1 208 ? 4.617 5.909 -16.918 1.00 64.25 208 ILE A C 1
ATOM 1745 O O . ILE A 1 208 ? 4.887 7.082 -16.663 1.00 64.25 208 ILE A O 1
ATOM 1749 N N . LYS A 1 209 ? 4.404 5.001 -15.956 1.00 63.38 209 LYS A N 1
ATOM 1750 C CA . LYS A 1 209 ? 4.645 5.278 -14.532 1.00 63.38 209 LYS A CA 1
ATOM 1751 C C . LYS A 1 209 ? 6.153 5.279 -14.257 1.00 63.38 209 LYS A C 1
ATOM 1753 O O . LYS A 1 209 ? 6.848 4.393 -14.758 1.00 63.38 209 LYS A O 1
ATOM 1758 N N . ARG A 1 210 ? 6.616 6.274 -13.491 1.00 55.28 210 ARG A N 1
ATOM 1759 C CA . ARG A 1 210 ? 7.999 6.368 -12.993 1.00 55.28 210 ARG A CA 1
ATOM 1760 C C . ARG A 1 210 ? 8.399 5.129 -12.200 1.00 55.28 210 ARG A C 1
ATOM 1762 O O . ARG A 1 210 ? 7.524 4.592 -11.485 1.00 55.28 210 ARG A O 1
#

Sequence (210 aa):
MSEDDMVVRNIKPVPRDVQRTTKDYTEKSRLEGRVESYYHQPTVADIITPDPSNKLAFLKESERFRTDFASEYKEQKQNQRQEEERIRQIKLERQIDRENKHWEDVLQRQDKEVKSAMTHVTKKNDSGASYDPVTLEYRDTLDGDRLRFYDEGKEFRKEVRKLHLYKNINPNGYNPINGEPLQYSDMPIPDKPHPSQRLEEAQQQGRIKR

Foldseek 3Di:
DDPPDPPPPPDDDDDPVVVCVDPVVVVVVVLQPDPPDPDNDPPPPPPVDPDPVPVQVVDDPCRNDDPDPVVVVVVVVVVVVVVVVVVVVVVVVVVVVVVVVVVVVVVVVVVVVVVVVVVCPDDDPDPPDQADPVVRAGDPDLVSLVVVLVVLQVLLVVLVVVLVVVCVVCVVQADPPPRHGNDSVPRDRDPNDDRDPVNVVCCVVVVDPD

Organism: NCBI:txid222440

pLDDT: mean 81.19, std 12.98, range [42.88, 97.81]

Secondary structure (DSSP, 8-state):
----------PPPPPHHHHTTSHHHHHHHHHHT--S-S--------TTS--TT-GGGG--HHHHS---HHHHHHHHHHHHHHHHHHHHHHHHHHHHHHHHHHHHHHHHHHHHHHHHHHH-TT-----S-SB-TTT--B-SSHHHHHHHHHHHHHHHHHHHHHHHHHHHH-TTSB-TTT--B--GGGSPPPPPP---HHHHHHHHTTSS--

Radius of gyration: 43.43 Å; chains: 1; bounding box: 89×68×107 Å